Protein AF-0000000072265992 (afdb_homodimer)

Foldseek 3Di:
DPPLPQFPDDDLPFFDQVCVVVGCLVVVQQEAEQDDLQVCLVPFDPPFAEEEDFAAQVQQADPVSHGHLVSLVVRLVVSVVRCVRNVVSVHHYDYLSVVVNVQQVVQPPPHGPDDPNPPVVSLVVCVVVLVRGQEYEYEPDPCSRRGSSNSVSSVVCVSVSRHYYYNHNGRDD/DPPLPQFDDPDLPFFDQVCVVVGCLVVVQQEAEQDDLQVCLVPFDPPFAEEEDFAAQVQQADPVSHGHLVSLVVRLVVSVVRCVRNVVSVHHYDYLSVVVNVQQVVQPPPHGPDDPNPPVVSLVVCVVVLVRGQEYEYEPDPCSRGGSSNSVSSVVCVSVSRHYYYNHNGRDD

Nearest PDB structures (foldseek):
  3s5u-assembly1_A  TM=3.189E-01  e=4.993E-01  Enterococcus faecalis ATCC 4200
  3s5u-assembly1_H  TM=2.838E-01  e=4.111E-01  Enterococcus faecalis ATCC 4200
  3s5u-assembly2_E  TM=3.594E-01  e=3.060E+00  Enterococcus faecalis ATCC 4200
  3s5u-assembly1_F  TM=3.035E-01  e=4.512E+00  Enterococcus faecalis ATCC 4200
  3s5u-assembly2_D  TM=3.070E-01  e=5.846E+00  Enterococcus faecalis ATCC 4200

Organism: Cereibacter sphaeroides (strain ATCC 17023 / DSM 158 / JCM 6121 / CCUG 31486 / LMG 2827 / NBRC 12203 / NCIMB 8253 / ATH 2.4.1.) (NCBI:txid272943)

InterPro domains:
  IPR015235 Domain of unknown function DUF1937 [PF09152] (48-169)

Structure (mmCIF, N/CA/C/O backbone):
data_AF-0000000072265992-model_v1
#
loop_
_entity.id
_entity.type
_entity.pdbx_description
1 polymer 'DUF1937 domain-containing protein'
#
loop_
_atom_site.group_PDB
_atom_site.id
_atom_site.type_symbol
_atom_site.label_atom_id
_atom_site.label_alt_id
_atom_site.label_comp_id
_atom_site.label_asym_id
_atom_site.label_entity_id
_atom_site.label_seq_id
_atom_site.pdbx_PDB_ins_code
_atom_site.Cartn_x
_atom_site.Cartn_y
_atom_site.Cartn_z
_atom_site.occupancy
_atom_site.B_iso_or_equiv
_atom_site.auth_seq_id
_atom_site.auth_comp_id
_atom_site.auth_asym_id
_atom_site.auth_atom_id
_atom_site.pdbx_PDB_model_num
ATOM 1 N N . MET A 1 1 ? 32.781 -8.672 -3.916 1 27.72 1 MET A N 1
ATOM 2 C CA . MET A 1 1 ? 32.312 -8.812 -5.285 1 27.72 1 MET A CA 1
ATOM 3 C C . MET A 1 1 ? 31.078 -9.727 -5.34 1 27.72 1 MET A C 1
ATOM 5 O O . MET A 1 1 ? 31.219 -10.953 -5.234 1 27.72 1 MET A O 1
ATOM 9 N N . THR A 1 2 ? 29.969 -9.5 -4.699 1 38.75 2 THR A N 1
ATOM 10 C CA . THR A 1 2 ? 28.859 -10.438 -4.668 1 38.75 2 THR A CA 1
ATOM 11 C C . THR A 1 2 ? 28.406 -10.797 -6.082 1 38.75 2 THR A C 1
ATOM 13 O O . THR A 1 2 ? 28.188 -9.906 -6.91 1 38.75 2 THR A O 1
ATOM 16 N N . ALA A 1 3 ? 28.875 -11.797 -6.625 1 39.78 3 ALA A N 1
ATOM 17 C CA . ALA A 1 3 ? 28.641 -12.266 -7.984 1 39.78 3 ALA A CA 1
ATOM 18 C C . ALA A 1 3 ? 27.172 -12.102 -8.375 1 39.78 3 ALA A C 1
ATOM 20 O O . ALA A 1 3 ? 26.281 -12.523 -7.633 1 39.78 3 ALA A O 1
ATOM 21 N N . SER A 1 4 ? 26.844 -10.992 -9.016 1 48.09 4 SER A N 1
ATOM 22 C CA . SER A 1 4 ? 25.516 -10.914 -9.633 1 48.09 4 SER A CA 1
ATOM 23 C C . SER A 1 4 ? 25.156 -12.227 -10.328 1 48.09 4 SER A C 1
ATOM 25 O O . SER A 1 4 ? 25.828 -12.641 -11.273 1 48.09 4 SER A O 1
ATOM 27 N N . LEU A 1 5 ? 24.766 -13.289 -9.617 1 53.28 5 LEU A N 1
ATOM 28 C CA . LEU A 1 5 ? 24.328 -14.539 -10.234 1 53.28 5 LEU A CA 1
ATOM 29 C C . LEU A 1 5 ? 23.391 -14.266 -11.406 1 53.28 5 LEU A C 1
ATOM 31 O O . LEU A 1 5 ? 22.344 -13.648 -11.227 1 53.28 5 LEU A O 1
ATOM 35 N N . HIS A 1 6 ? 24 -13.961 -12.57 1 65.5 6 HIS A N 1
ATOM 36 C CA . HIS A 1 6 ? 23.156 -13.828 -13.758 1 65.5 6 HIS A CA 1
ATOM 37 C C . HIS A 1 6 ? 22.219 -15.016 -13.891 1 65.5 6 HIS A C 1
ATOM 39 O O . HIS A 1 6 ? 22.641 -16.141 -14.148 1 65.5 6 HIS A O 1
ATOM 45 N N . LEU A 1 7 ? 21.047 -14.969 -13.18 1 72.88 7 LEU A N 1
ATOM 46 C CA . LEU A 1 7 ? 20.031 -16.016 -13.234 1 72.88 7 LEU A CA 1
ATOM 47 C C . LEU A 1 7 ? 19.25 -15.945 -14.539 1 72.88 7 LEU A C 1
ATOM 49 O O . LEU A 1 7 ? 18.719 -14.891 -14.891 1 72.88 7 LEU A O 1
ATOM 53 N N . SER A 1 8 ? 19.516 -16.859 -15.453 1 86 8 SER A N 1
ATOM 54 C CA . SER A 1 8 ? 18.672 -16.984 -16.641 1 86 8 SER A CA 1
ATOM 55 C C . SER A 1 8 ? 17.25 -17.422 -16.25 1 86 8 SER A C 1
ATOM 57 O O . SER A 1 8 ? 17.031 -18.562 -15.875 1 86 8 SER A O 1
ATOM 59 N N . LEU A 1 9 ? 16.375 -16.484 -16.328 1 90.88 9 LEU A N 1
ATOM 60 C CA . LEU A 1 9 ? 15 -16.781 -15.914 1 90.88 9 LEU A CA 1
ATOM 61 C C . LEU A 1 9 ? 14.172 -17.281 -17.094 1 90.88 9 LEU A C 1
ATOM 63 O O . LEU A 1 9 ? 14.461 -16.953 -18.25 1 90.88 9 LEU A O 1
ATOM 67 N N . PRO A 1 10 ? 13.141 -18.109 -16.781 1 89.5 10 PRO A N 1
ATOM 68 C CA . PRO A 1 10 ? 12.211 -18.484 -17.844 1 89.5 10 PRO A CA 1
ATOM 69 C C . PRO A 1 10 ? 11.602 -17.266 -18.547 1 89.5 10 PRO A C 1
ATOM 71 O O . PRO A 1 10 ? 11.555 -16.172 -17.969 1 89.5 10 PRO A O 1
ATOM 74 N N . PRO A 1 11 ? 11.156 -17.438 -19.766 1 87.38 11 PRO A N 1
ATOM 75 C CA . PRO A 1 11 ? 10.633 -16.312 -20.531 1 87.38 11 PRO A CA 1
ATOM 76 C C . PRO A 1 11 ? 9.383 -15.695 -19.891 1 87.38 11 PRO A C 1
ATOM 78 O O . PRO A 1 11 ? 8.695 -16.359 -19.109 1 87.38 11 PRO A O 1
ATOM 81 N N . PRO A 1 12 ? 9.094 -14.406 -20.219 1 86.38 12 PRO A N 1
ATOM 82 C CA . PRO A 1 12 ? 8 -13.664 -19.578 1 86.38 12 PRO A CA 1
ATOM 83 C C . PRO A 1 12 ? 6.629 -14.07 -20.109 1 86.38 12 PRO A C 1
ATOM 85 O O . PRO A 1 12 ? 5.605 -13.688 -19.531 1 86.38 12 PRO A O 1
ATOM 88 N N . GLY A 1 13 ? 6.594 -14.812 -21.094 1 86.88 13 GLY A N 1
ATOM 89 C CA . GLY A 1 13 ? 5.32 -15.219 -21.672 1 86.88 13 GLY A CA 1
ATOM 90 C C . GLY A 1 13 ? 4.449 -15.992 -20.688 1 86.88 13 GLY A C 1
ATOM 91 O O . GLY A 1 13 ? 4.176 -15.516 -19.594 1 86.88 13 GLY A O 1
ATOM 92 N N . ASN A 1 14 ? 4.102 -17.188 -20.844 1 90.38 14 ASN A N 1
ATOM 93 C CA . ASN A 1 14 ? 3.279 -18.016 -19.969 1 90.38 14 ASN A CA 1
ATOM 94 C C . ASN A 1 14 ? 4.062 -18.469 -18.734 1 90.38 14 ASN A C 1
ATOM 96 O O . ASN A 1 14 ? 5.242 -18.797 -18.828 1 90.38 14 ASN A O 1
ATOM 100 N N . PRO A 1 15 ? 3.365 -18.422 -17.625 1 95.31 15 PRO A N 1
ATOM 101 C CA . PRO A 1 15 ? 4.043 -18.859 -16.391 1 95.31 15 PRO A CA 1
ATOM 102 C C . PRO A 1 15 ? 4.594 -20.281 -16.484 1 95.31 15 PRO A C 1
ATOM 104 O O . PRO A 1 15 ? 3.883 -21.188 -16.922 1 95.31 15 PRO A O 1
ATOM 107 N N . ASP A 1 16 ? 5.844 -20.422 -16.203 1 95.12 16 ASP A N 1
ATOM 108 C CA . ASP A 1 16 ? 6.508 -21.719 -16.141 1 95.12 16 ASP A CA 1
ATOM 109 C C . ASP A 1 16 ? 7.062 -21.969 -14.742 1 95.12 16 ASP A C 1
ATOM 111 O O . ASP A 1 16 ? 8.281 -21.938 -14.531 1 95.12 16 ASP A O 1
ATOM 115 N N . TRP A 1 17 ? 6.203 -22.344 -13.844 1 95.75 17 TRP A N 1
ATOM 116 C CA . TRP A 1 17 ? 6.559 -22.531 -12.438 1 95.75 17 TRP A CA 1
ATOM 117 C C . TRP A 1 17 ? 7.398 -23.797 -12.258 1 95.75 17 TRP A C 1
ATOM 119 O O . TRP A 1 17 ? 8.156 -23.906 -11.289 1 95.75 17 TRP A O 1
ATOM 129 N N . THR A 1 18 ? 7.211 -24.734 -13.125 1 94.38 18 THR A N 1
ATOM 130 C CA . THR A 1 18 ? 8.047 -25.938 -13.078 1 94.38 18 THR A CA 1
ATOM 131 C C . THR A 1 18 ? 9.508 -25.578 -13.305 1 94.38 18 THR A C 1
ATOM 133 O O . THR A 1 18 ? 10.383 -26.031 -12.555 1 94.38 18 THR A O 1
ATOM 136 N N . ALA A 1 19 ? 9.75 -24.75 -14.289 1 93.56 19 ALA A N 1
ATOM 137 C CA . ALA A 1 19 ? 11.109 -24.312 -14.562 1 93.56 19 ALA A CA 1
ATOM 138 C C . ALA A 1 19 ? 11.664 -23.484 -13.398 1 93.56 19 ALA A C 1
ATOM 140 O O . ALA A 1 19 ? 12.836 -23.625 -13.039 1 93.56 19 ALA A O 1
ATOM 141 N N . LEU A 1 20 ? 10.852 -22.672 -12.758 1 93.56 20 LEU A N 1
ATOM 142 C CA . LEU A 1 20 ? 11.305 -21.859 -11.641 1 93.56 20 LEU A CA 1
ATOM 143 C C . LEU A 1 20 ? 11.602 -22.719 -10.422 1 93.56 20 LEU A C 1
ATOM 145 O O . LEU A 1 20 ? 12.539 -22.438 -9.672 1 93.56 20 LEU A O 1
ATOM 149 N N . TYR A 1 21 ? 10.781 -23.703 -10.281 1 93.31 21 TYR A N 1
ATOM 150 C CA . TYR A 1 21 ? 10.984 -24.609 -9.164 1 93.31 21 TYR A CA 1
ATOM 151 C C . TYR A 1 21 ? 12.344 -25.297 -9.266 1 93.31 21 TYR A C 1
ATOM 153 O O . TYR A 1 21 ? 12.984 -25.578 -8.25 1 93.31 21 TYR A O 1
ATOM 161 N N . ALA A 1 22 ? 12.773 -25.562 -10.383 1 91.44 22 ALA A N 1
ATOM 162 C CA . ALA A 1 22 ? 14.047 -26.25 -10.609 1 91.44 22 ALA A CA 1
ATOM 163 C C . ALA A 1 22 ? 15.188 -25.234 -10.734 1 91.44 22 ALA A C 1
ATOM 165 O O . ALA A 1 22 ? 16.344 -25.625 -10.898 1 91.44 22 ALA A O 1
ATOM 166 N N . HIS A 1 23 ? 14.844 -24 -10.656 1 91.19 23 HIS A N 1
ATOM 167 C CA . HIS A 1 23 ? 15.781 -22.922 -10.945 1 91.19 23 HIS A CA 1
ATOM 168 C C . HIS A 1 23 ? 16.812 -22.766 -9.828 1 91.19 23 HIS A C 1
ATOM 170 O O . HIS A 1 23 ? 16.469 -22.906 -8.648 1 91.19 23 HIS A O 1
ATOM 176 N N . PRO A 1 24 ? 18.047 -22.391 -10.094 1 90.62 24 PRO A N 1
ATOM 177 C CA . PRO A 1 24 ? 19.125 -22.25 -9.102 1 90.62 24 PRO A CA 1
ATOM 178 C C . PRO A 1 24 ? 18.812 -21.172 -8.055 1 90.62 24 PRO A C 1
ATOM 180 O O . PRO A 1 24 ? 19.469 -21.109 -7.02 1 90.62 24 PRO A O 1
ATOM 183 N N . ALA A 1 25 ? 17.891 -20.312 -8.32 1 89.69 25 ALA A N 1
ATOM 184 C CA . ALA A 1 25 ? 17.484 -19.297 -7.352 1 89.69 25 ALA A CA 1
ATOM 185 C C . ALA A 1 25 ? 17.031 -19.953 -6.043 1 89.69 25 ALA A C 1
ATOM 187 O O . ALA A 1 25 ? 17.156 -19.344 -4.973 1 89.69 25 ALA A O 1
ATOM 188 N N . ARG A 1 26 ? 16.531 -21.078 -6.102 1 91.31 26 ARG A N 1
ATOM 189 C CA . ARG A 1 26 ? 16.109 -21.797 -4.902 1 91.31 26 ARG A CA 1
ATOM 190 C C . ARG A 1 26 ? 17.312 -22.188 -4.051 1 91.31 26 ARG A C 1
ATOM 192 O O . ARG A 1 26 ? 17.297 -22 -2.832 1 91.31 26 ARG A O 1
ATOM 199 N N . ASP A 1 27 ? 18.281 -22.609 -4.699 1 89.5 27 ASP A N 1
ATOM 200 C CA . ASP A 1 27 ? 19.5 -23.016 -4 1 89.5 27 ASP A CA 1
ATOM 201 C C . ASP A 1 27 ? 20.234 -21.797 -3.426 1 89.5 27 ASP A C 1
ATOM 203 O O . ASP A 1 27 ? 20.891 -21.891 -2.389 1 89.5 27 ASP A O 1
ATOM 207 N N . ALA A 1 28 ? 20.078 -20.656 -4.113 1 91.81 28 ALA A N 1
ATOM 208 C CA . ALA A 1 28 ? 20.75 -19.422 -3.705 1 91.81 28 ALA A CA 1
ATOM 209 C C . ALA A 1 28 ? 20 -18.766 -2.551 1 91.81 28 ALA A C 1
ATOM 211 O O . ALA A 1 28 ? 20.438 -17.734 -2.025 1 91.81 28 ALA A O 1
ATOM 212 N N . GLY A 1 29 ? 18.812 -19.281 -2.197 1 93.12 29 GLY A N 1
ATOM 213 C CA . GLY A 1 29 ? 18.062 -18.719 -1.089 1 93.12 29 GLY A CA 1
ATOM 214 C C . GLY A 1 29 ? 17.188 -17.547 -1.491 1 93.12 29 GLY A C 1
ATOM 215 O O . GLY A 1 29 ? 16.734 -16.781 -0.636 1 93.12 29 GLY A O 1
ATOM 216 N N . LEU A 1 30 ? 16.984 -17.359 -2.789 1 96.38 30 LEU A N 1
ATOM 217 C CA . LEU A 1 30 ? 16.188 -16.234 -3.287 1 96.38 30 LEU A CA 1
ATOM 218 C C . LEU A 1 30 ? 14.742 -16.656 -3.523 1 96.38 30 LEU A C 1
ATOM 220 O O . LEU A 1 30 ? 13.852 -15.812 -3.586 1 96.38 30 LEU A O 1
ATOM 224 N N . LEU A 1 31 ? 14.547 -17.938 -3.752 1 97.12 31 LEU A N 1
ATOM 225 C CA . LEU A 1 31 ? 13.219 -18.453 -4.059 1 97.12 31 LEU A CA 1
ATOM 226 C C . LEU A 1 31 ? 12.828 -19.562 -3.092 1 97.12 31 LEU A C 1
ATOM 228 O O . LEU A 1 31 ? 13.508 -20.594 -3.016 1 97.12 31 LEU A O 1
ATOM 232 N N . HIS A 1 32 ? 11.742 -19.359 -2.365 1 97.62 32 HIS A N 1
ATOM 233 C CA . HIS A 1 32 ? 11.289 -20.297 -1.342 1 97.62 32 HIS A CA 1
ATOM 234 C C . HIS A 1 32 ? 9.883 -20.812 -1.643 1 97.62 32 HIS A C 1
ATOM 236 O O . HIS A 1 32 ? 8.914 -20.047 -1.569 1 97.62 32 HIS A O 1
ATOM 242 N N . PHE A 1 33 ? 9.773 -22.062 -2.014 1 97.06 33 PHE A N 1
ATOM 243 C CA . PHE A 1 33 ? 8.469 -22.719 -2.094 1 97.06 33 PHE A CA 1
ATOM 244 C C . PHE A 1 33 ? 8.102 -23.344 -0.754 1 97.06 33 PHE A C 1
ATOM 246 O O . PHE A 1 33 ? 8.969 -23.656 0.057 1 97.06 33 PHE A O 1
ATOM 253 N N . GLY A 1 34 ? 6.809 -23.453 -0.518 1 96.69 34 GLY A N 1
ATOM 254 C CA . GLY A 1 34 ? 6.363 -24 0.754 1 96.69 34 GLY A CA 1
ATOM 255 C C . GLY A 1 34 ? 6.543 -23.047 1.912 1 96.69 34 GLY A C 1
ATOM 256 O O . GLY A 1 34 ? 6.566 -23.453 3.072 1 96.69 34 GLY A O 1
ATOM 257 N N . ALA A 1 35 ? 6.691 -21.844 1.581 1 96.94 35 ALA A N 1
ATOM 258 C CA . ALA A 1 35 ? 6.887 -20.812 2.598 1 96.94 35 ALA A CA 1
ATOM 259 C C . ALA A 1 35 ? 5.57 -20.469 3.289 1 96.94 35 ALA A C 1
ATOM 261 O O . ALA A 1 35 ? 4.5 -20.891 2.852 1 96.94 35 ALA A O 1
ATOM 262 N N . GLY A 1 36 ? 5.656 -19.781 4.332 1 97.69 36 GLY A N 1
ATOM 263 C CA . GLY A 1 36 ? 4.551 -19.172 5.043 1 97.69 36 GLY A CA 1
ATOM 264 C C . GLY A 1 36 ? 4.938 -17.875 5.746 1 97.69 36 GLY A C 1
ATOM 265 O O . GLY A 1 36 ? 6.082 -17.438 5.645 1 97.69 36 GLY A O 1
ATOM 266 N N . PRO A 1 37 ? 3.988 -17.359 6.383 1 98.38 37 PRO A N 1
ATOM 267 C CA . PRO A 1 37 ? 4.27 -16.078 7.039 1 98.38 37 PRO A CA 1
ATOM 268 C C . PRO A 1 37 ? 5.449 -16.156 8.008 1 98.38 37 PRO A C 1
ATOM 270 O O . PRO A 1 37 ? 6.242 -15.219 8.094 1 98.38 37 PRO A O 1
ATOM 273 N N . ALA A 1 38 ? 5.559 -17.234 8.672 1 98.12 38 ALA A N 1
ATOM 274 C CA . ALA A 1 38 ? 6.641 -17.375 9.648 1 98.12 38 ALA A CA 1
ATOM 275 C C . ALA A 1 38 ? 8.008 -17.344 8.961 1 98.12 38 ALA A C 1
ATOM 277 O O . ALA A 1 38 ? 8.945 -16.719 9.453 1 98.12 38 ALA A O 1
ATOM 278 N N . LEU A 1 39 ? 8.109 -18.078 7.871 1 98.31 39 LEU A N 1
ATOM 279 C CA . LEU A 1 39 ? 9.367 -18.047 7.137 1 98.31 39 LEU A CA 1
ATOM 280 C C . LEU A 1 39 ? 9.648 -16.672 6.57 1 98.31 39 LEU A C 1
ATOM 282 O O . LEU A 1 39 ? 10.789 -16.203 6.574 1 98.31 39 LEU A O 1
ATOM 286 N N . VAL A 1 40 ? 8.633 -15.977 6.023 1 98.62 40 VAL A N 1
ATOM 287 C CA . VAL A 1 40 ? 8.789 -14.617 5.523 1 98.62 40 VAL A CA 1
ATOM 288 C C . VAL A 1 40 ? 9.352 -13.727 6.629 1 98.62 40 VAL A C 1
ATOM 290 O O . VAL A 1 40 ? 10.328 -13 6.41 1 98.62 40 VAL A O 1
ATOM 293 N N . ALA A 1 41 ? 8.797 -13.844 7.836 1 98.44 41 ALA A N 1
ATOM 294 C CA . ALA A 1 41 ? 9.227 -13.023 8.969 1 98.44 41 ALA A CA 1
ATOM 295 C C . ALA A 1 41 ? 10.695 -13.273 9.305 1 98.44 41 ALA A C 1
ATOM 297 O O . ALA A 1 41 ? 11.422 -12.352 9.664 1 98.44 41 ALA A O 1
ATOM 298 N N . ARG A 1 42 ? 11.086 -14.477 9.133 1 97.44 42 ARG A N 1
ATOM 299 C CA . ARG A 1 42 ? 12.438 -14.875 9.508 1 97.44 42 ARG A CA 1
ATOM 300 C C . ARG A 1 42 ? 13.453 -14.438 8.453 1 97.44 42 ARG A C 1
ATOM 302 O O . ARG A 1 42 ? 14.602 -14.125 8.781 1 97.44 42 ARG A O 1
ATOM 309 N N . ARG A 1 43 ? 13.008 -14.352 7.184 1 97.19 43 ARG A N 1
ATOM 310 C CA . ARG A 1 43 ? 14 -14.25 6.117 1 97.19 43 ARG A CA 1
ATOM 311 C C . ARG A 1 43 ? 13.93 -12.891 5.434 1 97.19 43 ARG A C 1
ATOM 313 O O . ARG A 1 43 ? 14.914 -12.438 4.84 1 97.19 43 ARG A O 1
ATOM 320 N N . ALA A 1 44 ? 12.711 -12.289 5.406 1 96.38 44 ALA A N 1
ATOM 321 C CA . ALA A 1 44 ? 12.617 -10.969 4.785 1 96.38 44 ALA A CA 1
ATOM 322 C C . ALA A 1 44 ? 13.383 -9.93 5.598 1 96.38 44 ALA A C 1
ATOM 324 O O . ALA A 1 44 ? 13.602 -10.102 6.797 1 96.38 44 ALA A O 1
ATOM 325 N N . LYS A 1 45 ? 13.82 -8.867 4.926 1 95.12 45 LYS A N 1
ATOM 326 C CA . LYS A 1 45 ? 14.594 -7.824 5.59 1 95.12 45 LYS A CA 1
ATOM 327 C C . LYS A 1 45 ? 13.75 -7.105 6.645 1 95.12 45 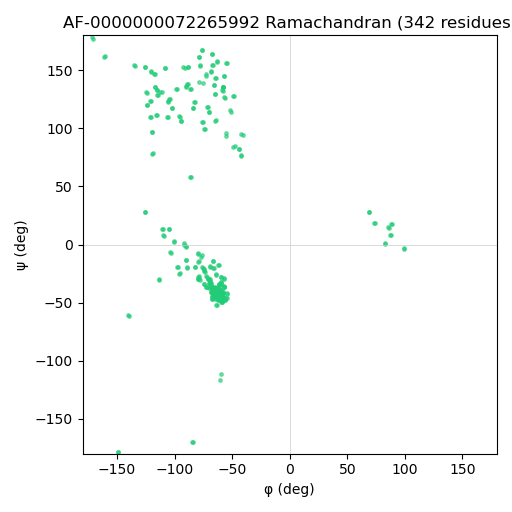LYS A C 1
ATOM 329 O O . LYS A 1 45 ? 12.664 -6.609 6.344 1 95.12 45 LYS A O 1
ATOM 334 N N . LEU A 1 46 ? 14.297 -6.996 7.82 1 92 46 LEU A N 1
ATOM 335 C CA . LEU A 1 46 ? 13.625 -6.328 8.93 1 92 46 LEU A CA 1
ATOM 336 C C . LEU A 1 46 ? 13.445 -4.844 8.641 1 92 46 LEU A C 1
ATOM 338 O O . LEU A 1 46 ? 14.352 -4.191 8.117 1 92 46 LEU A O 1
ATOM 342 N N . GLY A 1 47 ? 12.281 -4.363 8.969 1 94.88 47 GLY A N 1
ATOM 343 C CA . GLY A 1 47 ? 12.039 -2.936 8.852 1 94.88 47 GLY A CA 1
ATOM 344 C C . GLY A 1 47 ? 11.672 -2.51 7.438 1 94.88 47 GLY A C 1
ATOM 345 O O . GLY A 1 47 ? 11.531 -1.316 7.16 1 94.88 47 GLY A O 1
ATOM 346 N N . ARG A 1 48 ? 11.594 -3.453 6.555 1 98 48 ARG A N 1
ATOM 347 C CA . ARG A 1 48 ? 11.18 -3.18 5.184 1 98 48 ARG A CA 1
ATOM 348 C C . ARG A 1 48 ? 9.891 -3.93 4.84 1 98 48 ARG A C 1
ATOM 350 O O . ARG A 1 48 ? 9.672 -5.043 5.32 1 98 48 ARG A O 1
ATOM 357 N N . PRO A 1 49 ? 9.102 -3.348 4.035 1 98.88 49 PRO A N 1
ATOM 358 C CA . PRO A 1 49 ? 7.879 -4.059 3.662 1 98.88 49 PRO A CA 1
ATOM 359 C C . PRO A 1 49 ? 8.117 -5.129 2.6 1 98.88 49 PRO A C 1
ATOM 361 O O . PRO A 1 49 ? 9.164 -5.133 1.946 1 98.88 49 PRO A O 1
ATOM 364 N N . VAL A 1 50 ? 7.176 -6.023 2.508 1 98.94 50 VAL A N 1
ATOM 365 C CA . VAL A 1 50 ? 7.18 -7.008 1.434 1 98.94 50 VAL A CA 1
ATOM 366 C C . VAL A 1 50 ? 6.066 -6.691 0.437 1 98.94 50 VAL A C 1
ATOM 368 O O . VAL A 1 50 ? 5.078 -6.047 0.787 1 98.94 50 VAL A O 1
ATOM 371 N N . TYR A 1 51 ? 6.258 -7.066 -0.812 1 98.94 51 TYR A N 1
ATOM 372 C CA . TYR A 1 51 ? 5.273 -6.977 -1.883 1 98.94 51 TYR A CA 1
ATOM 373 C C . TYR A 1 51 ? 4.348 -8.188 -1.88 1 98.94 51 TYR A C 1
ATOM 375 O O . TYR A 1 51 ? 4.797 -9.32 -2.072 1 98.94 51 TYR A O 1
ATOM 383 N N . LEU A 1 52 ? 3.102 -7.973 -1.666 1 99 52 LEU A N 1
ATOM 384 C CA . LEU A 1 52 ? 2.133 -9.062 -1.638 1 99 52 LEU A CA 1
ATOM 385 C C . LEU A 1 52 ? 1.481 -9.25 -3.004 1 99 52 LEU A C 1
ATOM 387 O O . LEU A 1 52 ? 0.655 -8.43 -3.418 1 99 52 LEU A O 1
ATOM 391 N N . ALA A 1 53 ? 1.858 -10.297 -3.682 1 98.94 53 ALA A N 1
ATOM 392 C CA . ALA A 1 53 ? 1.347 -10.609 -5.016 1 98.94 53 ALA A CA 1
ATOM 393 C C . ALA A 1 53 ? 0.192 -11.602 -4.941 1 98.94 53 ALA A C 1
ATOM 395 O O . ALA A 1 53 ? 0.395 -12.773 -4.617 1 98.94 53 ALA A O 1
ATOM 396 N N . THR A 1 54 ? -0.984 -11.172 -5.234 1 98.81 54 THR A N 1
ATOM 397 C CA . THR A 1 54 ? -2.168 -12.023 -5.242 1 98.81 54 THR A CA 1
ATOM 398 C C . THR A 1 54 ? -2.895 -11.93 -6.578 1 98.81 54 THR A C 1
ATOM 400 O O . THR A 1 54 ? -2.781 -10.922 -7.285 1 98.81 54 THR A O 1
ATOM 403 N N . PRO A 1 55 ? -3.594 -12.977 -6.918 1 98.06 55 PRO A N 1
ATOM 404 C CA . PRO A 1 55 ? -4.281 -12.922 -8.211 1 98.06 55 PRO A CA 1
ATOM 405 C C . PRO A 1 55 ? -5.426 -11.914 -8.227 1 98.06 55 PRO A C 1
ATOM 407 O O . PRO A 1 55 ? -6.094 -11.711 -7.211 1 98.06 55 PRO A O 1
ATOM 410 N N . TYR A 1 56 ? -5.684 -11.312 -9.422 1 98.12 56 TYR A N 1
ATOM 411 C CA . TYR A 1 56 ? -6.746 -10.312 -9.484 1 98.12 56 TYR A CA 1
ATOM 412 C C . TYR A 1 56 ? -7.551 -10.453 -10.766 1 98.12 56 TYR A C 1
ATOM 414 O O . TYR A 1 56 ? -8.742 -10.773 -10.734 1 98.12 56 TYR A O 1
ATOM 422 N N . SER A 1 57 ? -6.957 -10.297 -12.008 1 96 57 SER A N 1
ATOM 423 C CA . SER A 1 57 ? -7.684 -10.148 -13.258 1 96 57 SER A CA 1
ATOM 424 C C . SER A 1 57 ? -8.625 -11.328 -13.5 1 96 57 SER A C 1
ATOM 426 O O . SER A 1 57 ? -9.805 -11.133 -13.789 1 96 57 SER A O 1
ATOM 428 N N . LEU A 1 58 ? -8.125 -12.547 -13.297 1 92.88 58 LEU A N 1
ATOM 429 C CA . LEU A 1 58 ? -8.953 -13.719 -13.547 1 92.88 58 LEU A CA 1
ATOM 430 C C . LEU A 1 58 ? -9.969 -13.914 -12.43 1 92.88 58 LEU A C 1
ATOM 432 O O . LEU A 1 58 ? -10.984 -14.586 -12.625 1 92.88 58 LEU A O 1
ATOM 436 N N . ARG A 1 59 ? -9.68 -13.289 -11.297 1 95.94 59 ARG A N 1
ATOM 437 C CA . ARG A 1 59 ? -10.547 -13.422 -10.125 1 95.94 59 ARG A CA 1
ATOM 438 C C . ARG A 1 59 ? -11.625 -12.352 -10.125 1 95.94 59 ARG A C 1
ATOM 440 O O . ARG A 1 59 ? -12.633 -12.484 -9.43 1 95.94 59 ARG A O 1
ATOM 447 N N . ALA A 1 60 ? -11.398 -11.289 -10.875 1 97.31 60 ALA A N 1
ATOM 448 C CA . ALA A 1 60 ? -12.273 -10.125 -10.781 1 97.31 60 ALA A CA 1
ATOM 449 C C . ALA A 1 60 ? -13.203 -10.039 -11.992 1 97.31 60 ALA A C 1
ATOM 451 O O . ALA A 1 60 ? -13.82 -9 -12.227 1 97.31 60 ALA A O 1
ATOM 452 N N . VAL A 1 61 ? -13.305 -11.133 -12.82 1 96.69 61 VAL A N 1
ATOM 453 C CA . VAL A 1 61 ? -14.164 -11.109 -14 1 96.69 61 VAL A CA 1
ATOM 454 C C . VAL A 1 61 ? -15.211 -12.219 -13.898 1 96.69 61 VAL A C 1
ATOM 456 O O . VAL A 1 61 ? -14.969 -13.258 -13.273 1 96.69 61 VAL A O 1
ATOM 459 N N . ASP A 1 62 ? -16.297 -11.961 -14.453 1 96.25 62 ASP A N 1
ATOM 460 C CA . ASP A 1 62 ? -17.344 -12.977 -14.461 1 96.25 62 ASP A CA 1
ATOM 461 C C . ASP A 1 62 ? -17.156 -13.953 -15.617 1 96.25 62 ASP A C 1
ATOM 463 O O . ASP A 1 62 ? -16.094 -13.961 -16.266 1 96.25 62 ASP A O 1
ATOM 467 N N . ARG A 1 63 ? -18.203 -14.789 -15.828 1 95 63 ARG A N 1
ATOM 468 C CA . ARG A 1 63 ? -18.109 -15.867 -16.797 1 95 63 ARG A CA 1
ATOM 469 C C . ARG A 1 63 ? -17.938 -15.312 -18.219 1 95 63 ARG A C 1
ATOM 471 O O . ARG A 1 63 ? -17.344 -15.969 -19.078 1 95 63 ARG A O 1
ATOM 478 N N . GLU A 1 64 ? -18.391 -14.188 -18.422 1 95.81 64 GLU A N 1
ATOM 479 C CA . GLU A 1 64 ? -18.312 -13.555 -19.75 1 95.81 64 GLU A CA 1
ATOM 480 C C . GLU A 1 64 ? -17.062 -12.711 -19.891 1 95.81 64 GLU A C 1
ATOM 482 O O . GLU A 1 64 ? -16.875 -12.039 -20.906 1 95.81 64 GLU A O 1
ATOM 487 N N . GLY A 1 65 ? -16.234 -12.664 -18.875 1 93.88 65 GLY A N 1
ATOM 488 C CA . GLY A 1 65 ? -14.984 -11.922 -18.938 1 93.88 65 GLY A CA 1
ATOM 489 C C . GLY A 1 65 ? -15.141 -10.461 -18.547 1 93.88 65 GLY A C 1
ATOM 490 O O . GLY A 1 65 ? -14.219 -9.664 -18.734 1 93.88 65 GLY A O 1
ATOM 491 N N . ARG A 1 66 ? -16.344 -10.141 -18.047 1 95.06 66 ARG A N 1
ATOM 492 C CA . ARG A 1 66 ? -16.594 -8.758 -17.641 1 95.06 66 ARG A CA 1
ATOM 493 C C . ARG A 1 66 ? -16.188 -8.523 -16.188 1 95.06 66 ARG A C 1
ATOM 495 O O . ARG A 1 66 ? -16.438 -9.367 -15.336 1 95.06 66 ARG A O 1
ATOM 502 N N . TRP A 1 67 ? -15.578 -7.402 -15.969 1 96.12 67 TRP A N 1
ATOM 503 C CA . TRP A 1 67 ? -15.195 -7.039 -14.609 1 96.12 67 TRP A CA 1
ATOM 504 C C . TRP A 1 67 ? -16.406 -6.992 -13.695 1 96.12 67 TRP A C 1
ATOM 506 O O . TRP A 1 67 ? -17.469 -6.477 -14.078 1 96.12 67 TRP A O 1
ATOM 516 N N . SER A 1 68 ? -16.281 -7.539 -12.547 1 96.5 68 SER A N 1
ATOM 517 C CA . SER A 1 68 ? -17.312 -7.57 -11.516 1 96.5 68 SER A CA 1
ATOM 518 C C . SER A 1 68 ? -16.828 -6.91 -10.227 1 96.5 68 SER A C 1
ATOM 520 O O . SER A 1 68 ? -15.828 -7.328 -9.648 1 96.5 68 SER A O 1
ATOM 522 N N . ALA A 1 69 ? -17.562 -5.898 -9.766 1 95.88 69 ALA A N 1
ATOM 523 C CA . ALA A 1 69 ? -17.203 -5.211 -8.531 1 95.88 69 ALA A CA 1
ATOM 524 C C . ALA A 1 69 ? -17.203 -6.172 -7.344 1 95.88 69 ALA A C 1
ATOM 526 O O . ALA A 1 69 ? -16.344 -6.082 -6.465 1 95.88 69 ALA A O 1
ATOM 527 N N . ASP A 1 70 ? -18.156 -7.062 -7.34 1 96.69 70 ASP A N 1
ATOM 528 C CA . ASP A 1 70 ? -18.25 -8.023 -6.25 1 96.69 70 ASP A CA 1
ATOM 529 C C . ASP A 1 70 ? -17.062 -8.977 -6.254 1 96.69 70 ASP A C 1
ATOM 531 O O . ASP A 1 70 ? -16.484 -9.273 -5.203 1 96.69 70 ASP A O 1
ATOM 535 N N . MET A 1 71 ? -16.719 -9.469 -7.406 1 97.94 71 MET A N 1
ATOM 536 C CA . MET A 1 71 ? -15.586 -10.391 -7.52 1 97.94 71 MET A CA 1
ATOM 537 C C . MET A 1 71 ? -14.266 -9.664 -7.238 1 97.94 71 MET A C 1
ATOM 539 O O . MET A 1 71 ? -13.352 -10.242 -6.652 1 97.94 71 MET A O 1
ATOM 543 N N . SER A 1 72 ? -14.172 -8.422 -7.684 1 97.75 72 SER A N 1
ATOM 544 C CA . SER A 1 72 ? -13.039 -7.578 -7.328 1 97.75 72 SER A CA 1
ATOM 545 C C . SER A 1 72 ? -12.922 -7.422 -5.816 1 97.75 72 SER A C 1
ATOM 547 O O . SER A 1 72 ? -11.836 -7.578 -5.254 1 97.75 72 SER A O 1
ATOM 549 N N . ALA A 1 73 ? -14.016 -7.145 -5.172 1 97.75 73 ALA A N 1
ATOM 550 C CA . ALA A 1 73 ? -14.031 -7.004 -3.719 1 97.75 73 ALA A CA 1
ATOM 551 C C . ALA A 1 73 ? -13.578 -8.289 -3.037 1 97.75 73 ALA A C 1
ATOM 553 O O . ALA A 1 73 ? -12.859 -8.25 -2.035 1 97.75 73 ALA A O 1
ATOM 554 N N . ALA A 1 74 ? -14 -9.375 -3.592 1 98.19 74 ALA A N 1
ATOM 555 C CA . ALA A 1 74 ? -13.594 -10.664 -3.041 1 98.19 74 ALA A CA 1
ATOM 556 C C . ALA A 1 74 ? -12.086 -10.867 -3.18 1 98.19 74 ALA A C 1
ATOM 558 O O . ALA A 1 74 ? -11.43 -11.359 -2.256 1 98.19 74 ALA A O 1
ATOM 559 N N . ALA A 1 75 ? -11.547 -10.477 -4.309 1 98.62 75 ALA A N 1
ATOM 560 C CA . ALA A 1 75 ? -10.109 -10.57 -4.523 1 98.62 75 ALA A CA 1
ATOM 561 C C . ALA A 1 75 ? -9.352 -9.664 -3.549 1 98.62 75 ALA A C 1
ATOM 563 O O . ALA A 1 75 ? -8.328 -10.062 -2.994 1 98.62 75 ALA A O 1
ATOM 564 N N . MET A 1 76 ? -9.836 -8.5 -3.334 1 98.69 76 MET A N 1
ATOM 565 C CA . MET A 1 76 ? -9.258 -7.598 -2.338 1 98.69 76 MET A CA 1
ATOM 566 C C . MET A 1 76 ? -9.297 -8.227 -0.95 1 98.69 76 MET A C 1
ATOM 568 O O . MET A 1 76 ? -8.344 -8.094 -0.18 1 98.69 76 MET A O 1
ATOM 572 N N . GLY A 1 77 ? -10.414 -8.836 -0.675 1 98.25 77 GLY A N 1
ATOM 573 C CA . GLY A 1 77 ? -10.539 -9.516 0.605 1 98.25 77 GLY A CA 1
ATOM 574 C C . GLY A 1 77 ? -9.484 -10.586 0.821 1 98.25 77 GLY A C 1
ATOM 575 O O . GLY A 1 77 ? -8.945 -10.719 1.92 1 98.25 77 GLY A O 1
ATOM 576 N N . ASP A 1 78 ? -9.219 -11.352 -0.221 1 98.5 78 ASP A N 1
ATOM 577 C CA . ASP A 1 78 ? -8.172 -12.367 -0.139 1 98.5 78 ASP A CA 1
ATOM 578 C C . ASP A 1 78 ? -6.82 -11.734 0.194 1 98.5 78 ASP A C 1
ATOM 580 O O . ASP A 1 78 ? -6.086 -12.234 1.048 1 98.5 78 ASP A O 1
ATOM 584 N N . ALA A 1 79 ? -6.527 -10.656 -0.468 1 98.75 79 ALA A N 1
ATOM 585 C CA . ALA A 1 79 ? -5.293 -9.93 -0.178 1 98.75 79 ALA A CA 1
ATOM 586 C C . ALA A 1 79 ? -5.293 -9.398 1.255 1 98.75 79 ALA A C 1
ATOM 588 O O . ALA A 1 79 ? -4.285 -9.5 1.958 1 98.75 79 ALA A O 1
ATOM 589 N N . GLY A 1 80 ? -6.449 -8.891 1.665 1 98.69 80 GLY A N 1
ATOM 590 C CA . GLY A 1 80 ? -6.578 -8.367 3.016 1 98.69 80 GLY A CA 1
ATOM 591 C C . GLY A 1 80 ? -6.32 -9.414 4.086 1 98.69 80 GLY A C 1
ATOM 592 O O . GLY A 1 80 ? -5.652 -9.133 5.086 1 98.69 80 GLY A O 1
ATOM 593 N N . ARG A 1 81 ? -6.844 -10.586 3.887 1 98.5 81 ARG A N 1
ATOM 594 C CA . ARG A 1 81 ? -6.637 -11.664 4.844 1 98.5 81 ARG A CA 1
ATOM 595 C C . ARG A 1 81 ? -5.16 -12.016 4.961 1 98.5 81 ARG A C 1
ATOM 597 O O . ARG A 1 81 ? -4.668 -12.289 6.059 1 98.5 81 ARG A O 1
ATOM 604 N N . GLU A 1 82 ? -4.477 -11.953 3.859 1 98.75 82 GLU A N 1
ATOM 605 C CA . GLU A 1 82 ? -3.051 -12.258 3.912 1 98.75 82 GLU A CA 1
ATOM 606 C C . GLU A 1 82 ? -2.271 -11.133 4.586 1 98.75 82 GLU A C 1
ATOM 608 O O . GLU A 1 82 ? -1.288 -11.383 5.285 1 98.75 82 GLU A O 1
ATOM 613 N N . ILE A 1 83 ? -2.666 -9.852 4.363 1 98.81 83 ILE A N 1
ATOM 614 C CA . ILE A 1 83 ? -2.041 -8.75 5.078 1 98.81 83 ILE A CA 1
ATOM 615 C C . ILE A 1 83 ? -2.119 -8.992 6.582 1 98.81 83 ILE A C 1
ATOM 617 O O . ILE A 1 83 ? -1.129 -8.828 7.297 1 98.81 83 ILE A O 1
ATOM 621 N N . VAL A 1 84 ? -3.266 -9.469 7.059 1 98.31 84 VAL A N 1
ATOM 622 C CA . VAL A 1 84 ? -3.469 -9.727 8.484 1 98.31 84 VAL A CA 1
ATOM 623 C C . VAL A 1 84 ? -2.557 -10.859 8.938 1 98.31 84 VAL A C 1
ATOM 625 O O . VAL A 1 84 ? -1.918 -10.773 9.984 1 98.31 84 VAL A O 1
ATOM 628 N N . ARG A 1 85 ? -2.484 -11.898 8.164 1 98.19 85 ARG A N 1
ATOM 629 C CA . ARG A 1 85 ? -1.645 -13.039 8.531 1 98.19 85 ARG A CA 1
ATOM 630 C C . ARG A 1 85 ? -0.183 -12.617 8.656 1 98.19 85 ARG A C 1
ATOM 632 O O . ARG A 1 85 ? 0.507 -13.023 9.594 1 98.19 85 ARG A O 1
ATOM 639 N N . LEU A 1 86 ? 0.311 -11.836 7.758 1 98.69 86 LEU A N 1
ATOM 640 C CA . LEU A 1 86 ? 1.689 -11.359 7.781 1 98.69 86 LEU A CA 1
ATOM 641 C C . LEU A 1 86 ? 1.911 -10.391 8.945 1 98.69 86 LEU A C 1
ATOM 643 O O . LEU A 1 86 ? 2.955 -10.438 9.602 1 98.69 86 LEU A O 1
ATOM 647 N N . GLN A 1 87 ? 0.904 -9.516 9.156 1 97.88 87 GLN A N 1
ATOM 648 C CA . GLN A 1 87 ? 0.993 -8.594 10.289 1 97.88 87 GLN A CA 1
ATOM 649 C C . GLN A 1 87 ? 1.164 -9.344 11.602 1 97.88 87 GLN A C 1
ATOM 651 O O . GLN A 1 87 ? 1.902 -8.906 12.484 1 97.88 87 GLN A O 1
ATOM 656 N N . GLN A 1 88 ? 0.534 -10.492 11.75 1 96.69 88 GLN A N 1
ATOM 657 C CA . GLN A 1 88 ? 0.551 -11.273 12.984 1 96.69 88 GLN A CA 1
ATOM 658 C C . GLN A 1 88 ? 1.951 -11.805 13.273 1 96.69 88 GLN A C 1
ATOM 660 O O . GLN A 1 88 ? 2.262 -12.156 14.414 1 96.69 88 GLN A O 1
ATOM 665 N N . VAL A 1 89 ? 2.748 -11.844 12.258 1 97.56 89 VAL A N 1
ATOM 666 C CA . VAL A 1 89 ? 4.113 -12.312 12.469 1 97.56 89 VAL A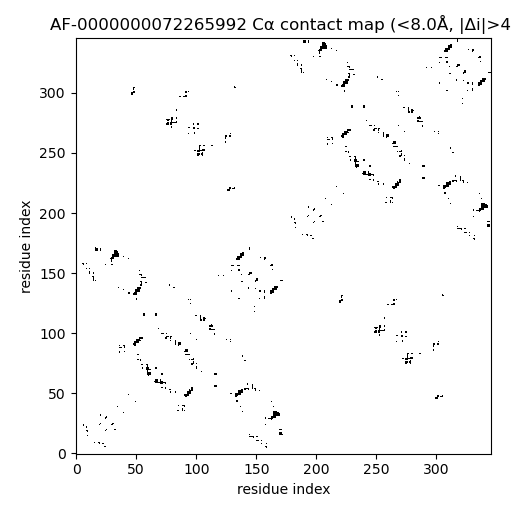 CA 1
ATOM 667 C C . VAL A 1 89 ? 5.09 -11.148 12.312 1 97.56 89 VAL A C 1
ATOM 669 O O . VAL A 1 89 ? 6.285 -11.359 12.086 1 97.56 89 VAL A O 1
ATOM 672 N N . GLY A 1 90 ? 4.621 -9.938 12.297 1 97.12 90 GLY A N 1
ATOM 673 C CA . GLY A 1 90 ? 5.453 -8.742 12.352 1 97.12 90 GLY A CA 1
ATOM 674 C C . GLY A 1 90 ? 5.902 -8.266 10.984 1 97.12 90 GLY A C 1
ATOM 675 O O . GLY A 1 90 ? 6.871 -7.508 10.875 1 97.12 90 GLY A O 1
ATOM 676 N N . VAL A 1 91 ? 5.219 -8.734 9.906 1 98.56 91 VAL A N 1
ATOM 677 C CA . VAL A 1 91 ? 5.629 -8.375 8.547 1 98.56 91 VAL A CA 1
ATOM 678 C C . VAL A 1 91 ? 4.652 -7.352 7.973 1 98.56 91 VAL A C 1
ATOM 680 O O . VAL A 1 91 ? 3.438 -7.57 7.98 1 98.56 91 VAL A O 1
ATOM 683 N N . THR A 1 92 ? 5.148 -6.211 7.547 1 98.81 92 THR A N 1
ATOM 684 C CA . THR A 1 92 ? 4.355 -5.223 6.824 1 98.81 92 THR A CA 1
ATOM 685 C C . THR A 1 92 ? 4.277 -5.574 5.34 1 98.81 92 THR A C 1
ATOM 687 O O . THR A 1 92 ? 5.305 -5.691 4.668 1 98.81 92 THR A O 1
ATOM 690 N N . ALA A 1 93 ? 3.064 -5.719 4.871 1 98.88 93 ALA A N 1
ATOM 691 C CA . ALA A 1 93 ? 2.869 -6.117 3.479 1 98.88 93 ALA A CA 1
ATOM 692 C C . ALA A 1 93 ? 2.174 -5.012 2.688 1 98.88 93 ALA A C 1
ATOM 694 O O . ALA A 1 93 ? 1.206 -4.414 3.162 1 98.88 93 ALA A O 1
ATOM 695 N N . ILE A 1 94 ? 2.662 -4.688 1.522 1 98.94 94 ILE A N 1
ATOM 696 C CA . ILE A 1 94 ? 2.012 -3.801 0.566 1 98.94 94 ILE A CA 1
ATOM 697 C C . ILE A 1 94 ? 1.358 -4.625 -0.542 1 98.94 94 ILE A C 1
ATOM 699 O O . ILE A 1 94 ? 2.039 -5.359 -1.259 1 98.94 94 ILE A O 1
ATOM 703 N N . SER A 1 95 ? 0.084 -4.531 -0.647 1 98.94 95 SER A N 1
ATOM 704 C CA . SER A 1 95 ? -0.682 -5.254 -1.657 1 98.94 95 SER A CA 1
ATOM 705 C C . SER A 1 95 ? -1.158 -4.32 -2.764 1 98.94 95 SER A C 1
ATOM 707 O O . SER A 1 95 ? -2.086 -3.535 -2.564 1 98.94 95 SER A O 1
ATOM 709 N N . PRO A 1 96 ? -0.626 -4.43 -3.928 1 98.81 96 PRO A N 1
ATOM 710 C CA . PRO A 1 96 ? -1.151 -3.623 -5.031 1 98.81 96 PRO A CA 1
ATOM 711 C C . PRO A 1 96 ? -2.625 -3.904 -5.32 1 98.81 96 PRO A C 1
ATOM 713 O O . PRO A 1 96 ? -3.361 -3.002 -5.727 1 98.81 96 PRO A O 1
ATOM 716 N N . VAL A 1 97 ? -3.07 -5.141 -5.105 1 98.81 97 VAL A N 1
ATOM 717 C CA . VAL A 1 97 ? -4.469 -5.484 -5.34 1 98.81 97 VAL A CA 1
ATOM 718 C C . VAL A 1 97 ? -5.359 -4.719 -4.363 1 98.81 97 VAL A C 1
ATOM 720 O O . VAL A 1 97 ? -6.398 -4.18 -4.75 1 98.81 97 VAL A O 1
ATOM 723 N N . ALA A 1 98 ? -4.957 -4.68 -3.088 1 98.81 98 ALA A N 1
ATOM 724 C CA . ALA A 1 98 ? -5.723 -3.91 -2.111 1 98.81 98 ALA A CA 1
ATOM 725 C C . ALA A 1 98 ? -5.746 -2.43 -2.477 1 98.81 98 ALA A C 1
ATOM 727 O O . ALA A 1 98 ? -6.809 -1.802 -2.48 1 98.81 98 ALA A O 1
ATOM 728 N N . LEU A 1 99 ? -4.586 -1.88 -2.807 1 98.88 99 LEU A N 1
ATOM 729 C CA . LEU A 1 99 ? -4.461 -0.461 -3.121 1 98.88 99 LEU A CA 1
ATOM 730 C C . LEU A 1 99 ? -5.262 -0.111 -4.375 1 98.88 99 LEU A C 1
ATOM 732 O O . LEU A 1 99 ? -6.074 0.815 -4.355 1 98.88 99 LEU A O 1
ATOM 736 N N . SER A 1 100 ? -5.027 -0.863 -5.457 1 98.25 100 SER A N 1
ATOM 737 C CA . SER A 1 100 ? -5.703 -0.582 -6.719 1 98.25 100 SER A CA 1
ATOM 738 C C . SER A 1 100 ? -7.199 -0.855 -6.617 1 98.25 100 SER A C 1
ATOM 740 O O . SER A 1 100 ? -8.008 -0.151 -7.227 1 98.25 100 SER A O 1
ATOM 742 N N . GLY A 1 101 ? -7.516 -1.914 -5.871 1 98.31 101 GLY A N 1
ATOM 743 C CA . GLY A 1 101 ? -8.93 -2.186 -5.656 1 98.31 101 GLY A CA 1
ATOM 744 C C . GLY A 1 101 ? -9.664 -1.036 -4.996 1 98.31 101 GLY A C 1
ATOM 745 O O . GLY A 1 101 ? -10.734 -0.628 -5.453 1 98.31 101 GLY A O 1
ATOM 746 N N . VAL A 1 102 ? -9.094 -0.526 -3.906 1 98.56 102 VAL A N 1
ATOM 747 C CA . VAL A 1 102 ? -9.695 0.598 -3.201 1 98.56 102 VAL A CA 1
ATOM 748 C C . VAL A 1 102 ? -9.812 1.797 -4.141 1 98.56 102 VAL A C 1
ATOM 750 O O . VAL A 1 102 ? -10.844 2.479 -4.164 1 98.56 102 VAL A O 1
ATOM 753 N N . ALA A 1 103 ? -8.805 2.07 -4.941 1 98.25 103 ALA A N 1
ATOM 754 C CA . ALA A 1 103 ? -8.797 3.189 -5.879 1 98.25 103 ALA A CA 1
ATOM 755 C C . ALA A 1 103 ? -9.906 3.047 -6.914 1 98.25 103 ALA A C 1
ATOM 757 O O . ALA A 1 103 ? -10.672 3.988 -7.148 1 98.25 103 ALA A O 1
ATOM 758 N N . VAL A 1 104 ? -10.016 1.854 -7.5 1 97.62 104 VAL A N 1
ATOM 759 C CA . VAL A 1 104 ? -11.008 1.592 -8.539 1 97.62 104 VAL A CA 1
ATOM 760 C C . VAL A 1 104 ? -12.414 1.691 -7.949 1 97.62 104 VAL A C 1
ATOM 762 O O . VAL A 1 104 ? -13.281 2.352 -8.516 1 97.62 104 VAL A O 1
ATOM 765 N N . HIS A 1 105 ? -12.617 1.131 -6.805 1 97.56 105 HIS A N 1
ATOM 766 C CA . HIS A 1 105 ? -13.938 1.111 -6.18 1 97.56 105 HIS A CA 1
ATOM 767 C C . HIS A 1 105 ? -14.352 2.508 -5.738 1 97.56 105 HIS A C 1
ATOM 769 O O . HIS A 1 105 ? -15.539 2.846 -5.777 1 97.56 105 HIS A O 1
ATOM 775 N N . ALA A 1 106 ? -13.414 3.318 -5.336 1 97.44 106 ALA A N 1
ATOM 776 C CA . ALA A 1 106 ? -13.703 4.668 -4.859 1 97.44 106 ALA A CA 1
ATOM 777 C C . ALA A 1 106 ? -14.172 5.562 -6 1 97.44 106 ALA A C 1
ATOM 779 O O . ALA A 1 106 ? -14.766 6.621 -5.766 1 97.44 106 ALA A O 1
ATOM 780 N N . THR A 1 107 ? -13.898 5.176 -7.207 1 96.06 107 THR A N 1
ATOM 781 C CA . THR A 1 107 ? -14.203 6.008 -8.367 1 96.06 107 THR A CA 1
ATOM 782 C C . THR A 1 107 ? -15.047 5.234 -9.383 1 96.06 107 THR A C 1
ATOM 784 O O . THR A 1 107 ? -14.875 5.402 -10.594 1 96.06 107 THR A O 1
ATOM 787 N N . LEU A 1 108 ? -15.781 4.332 -8.938 1 87.5 108 LEU A N 1
ATOM 788 C CA . LEU A 1 108 ? -16.531 3.381 -9.75 1 87.5 108 LEU A CA 1
ATOM 789 C C . LEU A 1 108 ? -17.688 4.074 -10.477 1 87.5 108 LEU A C 1
ATOM 791 O O . LEU A 1 108 ? -18.031 3.693 -11.602 1 87.5 108 LEU A O 1
ATOM 795 N N . TYR A 1 109 ? -18.297 5.078 -9.891 1 84.5 109 TYR A N 1
ATOM 796 C CA . TYR A 1 109 ? -19.5 5.672 -10.461 1 84.5 109 TYR A CA 1
ATOM 797 C C . TYR A 1 109 ? -19.172 6.934 -11.25 1 84.5 109 TYR A C 1
ATOM 799 O O . TYR A 1 109 ? -18.438 7.797 -10.766 1 84.5 109 TYR A O 1
ATOM 807 N N . PRO A 1 110 ? -19.734 7.051 -12.445 1 76.62 110 PRO A N 1
ATOM 808 C CA . PRO A 1 110 ? -20.656 6.148 -13.133 1 76.62 110 PRO A CA 1
ATOM 809 C C . PRO A 1 110 ? -19.953 4.957 -13.773 1 76.62 110 PRO A C 1
ATOM 811 O O . PRO A 1 110 ? -20.578 3.93 -14.039 1 76.62 110 PRO A O 1
ATOM 814 N N . ARG A 1 111 ? -18.672 5.242 -14.102 1 78.62 111 ARG A N 1
ATOM 815 C CA . ARG A 1 111 ? -17.75 4.199 -14.539 1 78.62 111 ARG A CA 1
ATOM 816 C C . ARG A 1 111 ? -16.406 4.34 -13.852 1 78.62 111 ARG A C 1
ATOM 818 O O . ARG A 1 111 ? -16.016 5.438 -13.453 1 78.62 111 ARG A O 1
ATOM 825 N N . PRO A 1 112 ? -15.688 3.162 -13.75 1 83.31 112 PRO A N 1
ATOM 826 C CA . PRO A 1 112 ? -14.367 3.322 -13.125 1 83.31 112 PRO A CA 1
ATOM 827 C C . PRO A 1 112 ? -13.484 4.316 -13.867 1 83.31 112 PRO A C 1
ATOM 829 O O . PRO A 1 112 ? -13.391 4.27 -15.094 1 83.31 112 PRO A O 1
ATOM 832 N N . MET A 1 113 ? -12.883 5.125 -13.094 1 90.19 113 MET A N 1
ATOM 833 C CA . MET A 1 113 ? -12 6.125 -13.688 1 90.19 113 MET A CA 1
ATOM 834 C C . MET A 1 113 ? -10.75 5.473 -14.273 1 90.19 113 MET A C 1
ATOM 836 O O . MET A 1 113 ? -10.148 6.004 -15.203 1 90.19 113 MET A O 1
ATOM 840 N N . LEU A 1 114 ? -10.391 4.352 -13.625 1 94 114 LEU A N 1
ATOM 841 C CA . LEU A 1 114 ? -9.289 3.521 -14.109 1 94 114 LEU A CA 1
ATOM 842 C C . LEU A 1 114 ? -9.789 2.131 -14.492 1 94 114 LEU A C 1
ATOM 844 O O . LEU A 1 114 ? -10.578 1.531 -13.766 1 94 114 LEU A O 1
ATOM 848 N N . ASP A 1 115 ? -9.32 1.652 -15.656 1 95.25 115 ASP A N 1
ATOM 849 C CA . ASP A 1 115 ? -9.688 0.298 -16.062 1 95.25 115 ASP A CA 1
ATOM 850 C C . ASP A 1 115 ? -9.008 -0.743 -15.172 1 95.25 115 ASP A C 1
ATOM 852 O O . ASP A 1 115 ? -7.789 -0.916 -15.227 1 95.25 115 ASP A O 1
ATOM 856 N N . PRO A 1 116 ? -9.805 -1.469 -14.406 1 95.94 116 PRO A N 1
ATOM 857 C CA . PRO A 1 116 ? -9.203 -2.406 -13.453 1 95.94 116 PRO A CA 1
ATOM 858 C C . PRO A 1 116 ? -8.477 -3.562 -14.141 1 95.94 116 PRO A C 1
ATOM 860 O O . PRO A 1 116 ? -7.668 -4.25 -13.516 1 95.94 116 PRO A O 1
ATOM 863 N N . LEU A 1 117 ? -8.734 -3.727 -15.43 1 96.25 117 LEU A N 1
ATOM 864 C CA . LEU A 1 117 ? -8.18 -4.887 -16.125 1 96.25 117 LEU A CA 1
ATOM 865 C C . LEU A 1 117 ? -7.074 -4.465 -17.094 1 96.25 117 LEU A C 1
ATOM 867 O O . LEU A 1 117 ? -6.578 -5.285 -17.859 1 96.25 117 LEU A O 1
ATOM 871 N N . ASP A 1 118 ? -6.684 -3.217 -17.062 1 96.44 118 ASP A N 1
ATOM 872 C CA . ASP A 1 118 ? -5.59 -2.719 -17.891 1 96.44 118 ASP A CA 1
ATOM 873 C C . ASP A 1 118 ? -4.242 -3.209 -17.375 1 96.44 118 ASP A C 1
ATOM 875 O O . ASP A 1 118 ? -3.66 -2.605 -16.469 1 96.44 118 ASP A O 1
ATOM 879 N N . ALA A 1 119 ? -3.742 -4.227 -17.984 1 94.81 119 ALA A N 1
ATOM 880 C CA . ALA A 1 119 ? -2.535 -4.902 -17.516 1 94.81 119 ALA A CA 1
ATOM 881 C C . ALA A 1 119 ? -1.326 -3.975 -17.578 1 94.81 119 ALA A C 1
ATOM 883 O O . ALA A 1 119 ? -0.465 -3.998 -16.703 1 94.81 119 ALA A O 1
ATOM 884 N N . VAL A 1 120 ? -1.227 -3.217 -18.594 1 96 120 VAL A N 1
ATOM 885 C CA . VAL A 1 120 ? -0.084 -2.328 -18.781 1 96 120 VAL A CA 1
ATOM 886 C C . VAL A 1 120 ? -0.104 -1.229 -17.719 1 96 120 VAL A C 1
ATOM 888 O O . VAL A 1 120 ? 0.911 -0.961 -17.078 1 96 120 VAL A O 1
ATOM 891 N N . LEU A 1 121 ? -1.243 -0.648 -17.484 1 96.44 121 LEU A N 1
ATOM 892 C CA . LEU A 1 121 ? -1.403 0.389 -16.469 1 96.44 121 LEU A CA 1
ATOM 893 C C . LEU A 1 121 ? -0.956 -0.114 -15.102 1 96.44 121 LEU A C 1
ATOM 895 O O . LEU A 1 121 ? -0.13 0.521 -14.445 1 96.44 121 LEU A O 1
ATOM 899 N N . TRP A 1 122 ? -1.411 -1.257 -14.766 1 96.88 122 TRP A N 1
ATOM 900 C CA . TRP A 1 122 ? -1.19 -1.716 -13.398 1 96.88 122 TRP A CA 1
ATOM 901 C C . TRP A 1 122 ? 0.219 -2.273 -13.227 1 96.88 122 TRP A C 1
ATOM 903 O O . TRP A 1 122 ? 0.815 -2.16 -12.156 1 96.88 122 TRP A O 1
ATOM 913 N N . ALA A 1 123 ? 0.788 -2.822 -14.273 1 96.56 123 ALA A N 1
ATOM 914 C CA . ALA A 1 123 ? 2.191 -3.217 -14.203 1 96.56 123 ALA A CA 1
ATOM 915 C C . ALA A 1 123 ? 3.09 -2.008 -13.953 1 96.56 123 ALA A C 1
ATOM 917 O O . ALA A 1 123 ? 3.982 -2.057 -13.102 1 96.56 123 ALA A O 1
ATOM 918 N N . GLU A 1 124 ? 2.842 -0.947 -14.672 1 96.94 124 GLU A N 1
ATOM 919 C CA . GLU A 1 124 ? 3.623 0.276 -14.516 1 96.94 124 GLU A CA 1
ATOM 920 C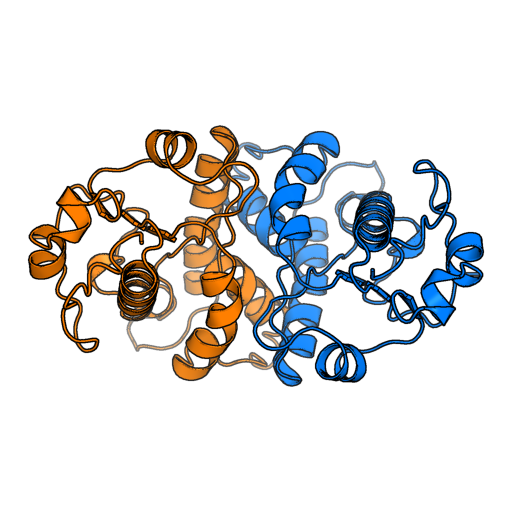 C . GLU A 1 124 ? 3.404 0.9 -13.141 1 96.94 124 GLU A C 1
ATOM 922 O O . GLU A 1 124 ? 4.348 1.383 -12.516 1 96.94 124 GLU A O 1
ATOM 927 N N . TRP A 1 125 ? 2.232 0.865 -12.688 1 97.88 125 TRP A N 1
ATOM 928 C CA . TRP A 1 125 ? 1.883 1.459 -11.398 1 97.88 125 TRP A CA 1
ATOM 929 C C . TRP A 1 125 ? 2.498 0.669 -10.25 1 97.88 125 TRP A C 1
ATOM 931 O O . TRP A 1 125 ? 2.912 1.248 -9.242 1 97.88 125 TRP A O 1
ATOM 941 N N . CYS A 1 126 ? 2.65 -0.612 -10.406 1 98.31 126 CYS A N 1
ATOM 942 C CA . CYS A 1 126 ? 3.146 -1.492 -9.352 1 98.31 126 CYS A CA 1
ATOM 943 C C . CYS A 1 126 ? 4.668 -1.465 -9.297 1 98.31 126 CYS A C 1
ATOM 945 O O . CYS A 1 126 ? 5.262 -1.839 -8.281 1 98.31 126 CYS A O 1
ATOM 947 N N . ARG A 1 127 ? 5.266 -1.03 -10.352 1 98.19 127 ARG A N 1
ATOM 948 C CA . ARG A 1 127 ? 6.711 -1.178 -10.484 1 98.19 127 ARG A CA 1
ATOM 949 C C . ARG A 1 127 ? 7.441 -0.47 -9.344 1 98.19 127 ARG A C 1
ATOM 951 O O . ARG A 1 127 ? 8.297 -1.062 -8.688 1 98.19 127 ARG A O 1
ATOM 958 N N . PRO A 1 128 ? 7.133 0.789 -9.031 1 98.62 128 PRO A N 1
ATOM 959 C CA . PRO A 1 128 ? 7.82 1.437 -7.91 1 98.62 128 PRO A CA 1
ATOM 960 C C . PRO A 1 128 ? 7.617 0.702 -6.586 1 98.62 128 PRO A C 1
ATOM 962 O O . PRO A 1 128 ? 8.508 0.694 -5.734 1 98.62 128 PRO A O 1
ATOM 965 N N . ILE A 1 129 ? 6.445 0.096 -6.398 1 98.88 129 ILE A N 1
ATOM 966 C CA . ILE A 1 129 ? 6.184 -0.66 -5.18 1 98.88 129 ILE A CA 1
ATOM 967 C C . ILE A 1 129 ? 7.062 -1.906 -5.145 1 98.88 129 ILE A C 1
ATOM 969 O O . ILE A 1 129 ? 7.738 -2.168 -4.145 1 98.88 129 ILE A O 1
ATOM 973 N N . LEU A 1 130 ? 7.055 -2.572 -6.281 1 98.69 130 LEU A N 1
ATOM 974 C CA . LEU A 1 130 ? 7.871 -3.777 -6.398 1 98.69 130 LEU A CA 1
ATOM 975 C C . LEU A 1 130 ? 9.336 -3.469 -6.117 1 98.69 130 LEU A C 1
ATOM 977 O O . LEU A 1 130 ? 10 -4.203 -5.379 1 98.69 130 LEU A O 1
ATOM 981 N N . ASP A 1 131 ? 9.812 -2.387 -6.586 1 97.56 131 ASP A N 1
ATOM 982 C CA . ASP A 1 131 ? 11.227 -2.023 -6.508 1 97.56 131 ASP A CA 1
ATOM 983 C C . ASP A 1 131 ? 11.602 -1.596 -5.094 1 97.56 131 ASP A C 1
ATOM 985 O O . ASP A 1 131 ? 12.773 -1.644 -4.719 1 97.56 131 ASP A O 1
ATOM 989 N N . THR A 1 132 ? 10.641 -1.199 -4.328 1 96.81 132 THR A N 1
ATOM 990 C CA . THR A 1 132 ? 10.969 -0.667 -3.01 1 96.81 132 THR A CA 1
ATOM 991 C C . THR A 1 132 ? 10.82 -1.742 -1.939 1 96.81 132 THR A C 1
ATOM 993 O O . THR A 1 132 ? 11.391 -1.634 -0.855 1 96.81 132 THR A O 1
ATOM 996 N N . CYS A 1 133 ? 10.094 -2.803 -2.203 1 98.44 133 CYS A N 1
ATOM 997 C CA . CYS A 1 133 ? 9.875 -3.875 -1.239 1 98.44 133 CYS A CA 1
ATOM 998 C C . CYS A 1 133 ? 11.086 -4.797 -1.158 1 98.44 133 CYS A C 1
ATOM 1000 O O . CYS A 1 133 ? 11.844 -4.91 -2.117 1 98.44 133 CYS A O 1
ATOM 1002 N N . SER A 1 134 ? 11.211 -5.418 -0.023 1 97.94 134 SER A N 1
ATOM 1003 C CA . SER A 1 134 ? 12.414 -6.199 0.227 1 97.94 134 SER A CA 1
ATOM 1004 C C . SER A 1 134 ? 12.242 -7.645 -0.224 1 97.94 134 SER A C 1
ATOM 1006 O O . SER A 1 134 ? 13.211 -8.398 -0.314 1 97.94 134 SER A O 1
ATOM 1008 N N . ALA A 1 135 ? 11.062 -8.039 -0.485 1 98.81 135 ALA A N 1
ATOM 1009 C CA . ALA A 1 135 ? 10.719 -9.391 -0.926 1 98.81 135 ALA A CA 1
ATOM 1010 C C . ALA A 1 135 ? 9.352 -9.414 -1.595 1 98.81 135 ALA A C 1
ATOM 1012 O O . ALA A 1 135 ? 8.57 -8.469 -1.476 1 98.81 135 ALA A O 1
ATOM 1013 N N . VAL A 1 136 ? 9.117 -10.445 -2.312 1 98.94 136 VAL A N 1
ATOM 1014 C CA . VAL A 1 136 ? 7.801 -10.711 -2.885 1 98.94 136 VAL A CA 1
ATOM 1015 C C . VAL A 1 136 ? 7.191 -11.953 -2.227 1 98.94 136 VAL A C 1
ATOM 1017 O O . VAL A 1 136 ? 7.867 -12.969 -2.053 1 98.94 136 VAL A O 1
ATOM 1020 N N . VAL A 1 137 ? 5.988 -11.844 -1.814 1 98.94 137 VAL A N 1
ATOM 1021 C CA . VAL A 1 137 ? 5.254 -12.938 -1.189 1 98.94 137 VAL A CA 1
ATOM 1022 C C . VAL A 1 137 ? 4.074 -13.344 -2.074 1 98.94 137 VAL A C 1
ATOM 1024 O O . VAL A 1 137 ? 3.27 -12.492 -2.469 1 98.94 137 VAL A O 1
ATOM 1027 N N . VAL A 1 138 ? 3.963 -14.633 -2.371 1 98.88 138 VAL A N 1
ATOM 1028 C CA . VAL A 1 138 ? 2.891 -15.188 -3.189 1 98.88 138 VAL A CA 1
ATOM 1029 C C . VAL A 1 138 ? 2.104 -16.219 -2.381 1 98.88 138 VAL A C 1
ATOM 1031 O O . VAL A 1 138 ? 2.471 -17.391 -2.336 1 98.88 138 VAL A O 1
ATOM 1034 N N . PRO A 1 139 ? 1.013 -15.797 -1.82 1 98.75 139 PRO A N 1
ATOM 1035 C CA . PRO A 1 139 ? 0.19 -16.766 -1.087 1 98.75 139 PRO A CA 1
ATOM 1036 C C . PRO A 1 139 ? -0.456 -17.797 -2 1 98.75 139 PRO A C 1
ATOM 1038 O O . PRO A 1 139 ? -0.555 -17.578 -3.211 1 98.75 139 PRO A O 1
ATOM 1041 N N . ASP A 1 140 ? -0.908 -18.844 -1.386 1 97.5 140 ASP A N 1
ATOM 1042 C CA . ASP A 1 140 ? -1.54 -19.938 -2.125 1 97.5 140 ASP A CA 1
ATOM 1043 C C . ASP A 1 140 ? -3.027 -19.656 -2.336 1 97.5 140 ASP A C 1
ATOM 1045 O O . ASP A 1 140 ? -3.873 -20.453 -1.909 1 97.5 140 ASP A O 1
ATOM 1049 N N . ILE A 1 141 ? -3.301 -18.594 -2.953 1 97.12 141 ILE A N 1
ATOM 1050 C CA . ILE A 1 141 ? -4.656 -18.219 -3.328 1 97.12 141 ILE A CA 1
ATOM 1051 C C . ILE A 1 141 ? -4.98 -18.766 -4.715 1 97.12 141 ILE A C 1
ATOM 1053 O O . ILE A 1 141 ? -4.164 -18.672 -5.633 1 97.12 141 ILE A O 1
ATOM 1057 N N . ARG A 1 142 ? -6.184 -19.328 -4.852 1 94.31 142 ARG A N 1
ATOM 1058 C CA . ARG A 1 142 ? -6.582 -19.938 -6.121 1 94.31 142 ARG A CA 1
ATOM 1059 C C . ARG A 1 142 ? -6.309 -19 -7.285 1 94.31 142 ARG A C 1
ATOM 1061 O O . ARG A 1 142 ? -6.68 -17.828 -7.242 1 94.31 142 ARG A O 1
ATOM 1068 N N . GLY A 1 143 ? -5.586 -19.547 -8.312 1 94.06 143 GLY A N 1
ATOM 1069 C CA . GLY A 1 143 ? -5.289 -18.766 -9.516 1 94.06 143 GLY A CA 1
ATOM 1070 C C . GLY A 1 143 ? -3.898 -18.172 -9.508 1 94.06 143 GLY A C 1
ATOM 1071 O O . GLY A 1 143 ? -3.465 -17.578 -10.5 1 94.06 143 GLY A O 1
ATOM 1072 N N . TRP A 1 144 ? -3.164 -18.344 -8.445 1 96.94 144 TRP A N 1
ATOM 1073 C CA . TRP A 1 144 ? -1.863 -17.688 -8.32 1 96.94 144 TRP A CA 1
ATOM 1074 C C . TRP A 1 144 ? -0.917 -18.156 -9.422 1 96.94 144 TRP A C 1
ATOM 1076 O O . TRP A 1 144 ? -0.187 -17.344 -10 1 96.94 144 TRP A O 1
ATOM 1086 N N . SER A 1 145 ? -0.984 -19.438 -9.797 1 95.75 145 SER A N 1
ATOM 1087 C CA . SER A 1 145 ? 0.002 -20.016 -10.703 1 95.75 145 SER A CA 1
ATOM 1088 C C . SER A 1 145 ? -0.288 -19.641 -12.148 1 95.75 145 SER A C 1
ATOM 1090 O O . SER A 1 145 ? 0.569 -19.812 -13.023 1 95.75 145 SER A O 1
ATOM 1092 N N . ARG A 1 146 ? -1.47 -19.141 -12.422 1 94.5 146 ARG A N 1
ATOM 1093 C CA . ARG A 1 146 ? -1.849 -18.766 -13.773 1 94.5 146 ARG A CA 1
ATOM 1094 C C . ARG A 1 146 ? -1.802 -17.25 -13.953 1 94.5 146 ARG A C 1
ATOM 1096 O O . ARG A 1 146 ? -1.992 -16.75 -15.062 1 94.5 146 ARG A O 1
ATOM 1103 N N . SER A 1 147 ? -1.586 -16.562 -12.906 1 95.81 147 SER A N 1
ATOM 1104 C CA . SER A 1 147 ? -1.586 -15.102 -12.945 1 95.81 147 SER A CA 1
ATOM 1105 C C . SER A 1 147 ? -0.359 -14.57 -13.672 1 95.81 147 SER A C 1
ATOM 1107 O O . SER 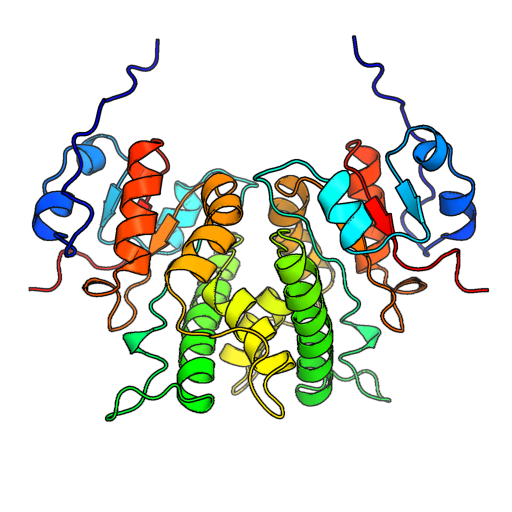A 1 147 ? 0.77 -14.734 -13.203 1 95.81 147 SER A O 1
ATOM 1109 N N . LEU A 1 148 ? -0.563 -13.875 -14.758 1 95.44 148 LEU A N 1
ATOM 1110 C CA . LEU A 1 148 ? 0.533 -13.258 -15.492 1 95.44 148 LEU A CA 1
ATOM 1111 C C . LEU A 1 148 ? 1.188 -12.156 -14.68 1 95.44 148 LEU A C 1
ATOM 1113 O O . LEU A 1 148 ? 2.406 -11.969 -14.742 1 95.44 148 LEU A O 1
ATOM 1117 N N . GLY A 1 149 ? 0.349 -11.438 -13.93 1 96.94 149 GLY A N 1
ATOM 1118 C CA . GLY A 1 149 ? 0.896 -10.398 -13.062 1 96.94 149 GLY A CA 1
ATOM 1119 C C . GLY A 1 149 ? 1.861 -10.93 -12.023 1 96.94 149 GLY A C 1
ATOM 1120 O O . GLY A 1 149 ? 2.969 -10.414 -11.875 1 96.94 149 GLY A O 1
ATOM 1121 N N . ILE A 1 150 ? 1.473 -11.961 -11.375 1 98.19 150 ILE A N 1
ATOM 1122 C CA . ILE A 1 150 ? 2.338 -12.578 -10.375 1 98.19 150 ILE A CA 1
ATOM 1123 C C . ILE A 1 150 ? 3.615 -13.086 -11.039 1 98.19 150 ILE A C 1
ATOM 1125 O O . ILE A 1 150 ? 4.715 -12.883 -10.516 1 98.19 150 ILE A O 1
ATOM 1129 N N . TRP A 1 151 ? 3.475 -13.711 -12.188 1 97.38 151 TRP A N 1
ATOM 1130 C CA . TRP A 1 151 ? 4.613 -14.25 -12.922 1 97.38 151 TRP A CA 1
ATOM 1131 C C . TRP A 1 151 ? 5.629 -13.156 -13.234 1 97.38 151 TRP A C 1
ATOM 1133 O O . TRP A 1 151 ? 6.824 -13.32 -12.977 1 97.38 151 TRP A O 1
ATOM 1143 N N . HIS A 1 152 ? 5.172 -12.039 -13.68 1 97.19 152 HIS A N 1
ATOM 1144 C CA . HIS A 1 152 ? 6.043 -10.922 -14.023 1 97.19 152 HIS A CA 1
ATOM 1145 C C . HIS A 1 152 ? 6.711 -10.344 -12.781 1 97.19 152 HIS A C 1
ATOM 1147 O O . HIS A 1 152 ? 7.887 -9.977 -12.82 1 97.19 152 HIS A O 1
ATOM 1153 N N . GLU A 1 153 ? 5.98 -10.242 -11.695 1 98.12 153 GLU A N 1
ATOM 1154 C CA . GLU A 1 153 ? 6.516 -9.695 -10.453 1 98.12 153 GLU A CA 1
ATOM 1155 C C . GLU A 1 153 ? 7.598 -10.609 -9.875 1 98.12 153 GLU A C 1
ATOM 1157 O O . GLU A 1 153 ? 8.648 -10.133 -9.43 1 98.12 153 GLU A O 1
ATOM 1162 N N . VAL A 1 154 ? 7.34 -11.898 -9.93 1 98 154 VAL A N 1
ATOM 1163 C CA . VAL A 1 154 ? 8.297 -12.875 -9.422 1 98 154 VAL A CA 1
ATOM 1164 C C . VAL A 1 154 ? 9.562 -12.844 -10.273 1 98 154 VAL A C 1
ATOM 1166 O O . VAL A 1 154 ? 10.672 -12.797 -9.734 1 98 154 VAL A O 1
ATOM 1169 N N . ARG A 1 155 ? 9.43 -12.828 -11.539 1 97.19 155 ARG A N 1
ATOM 1170 C CA . ARG A 1 155 ? 10.586 -12.766 -12.422 1 97.19 155 ARG A CA 1
ATOM 1171 C C . ARG A 1 155 ? 11.391 -11.492 -12.18 1 97.19 155 ARG A C 1
ATOM 1173 O O . ARG A 1 155 ? 12.617 -11.531 -12.125 1 97.19 155 ARG A O 1
ATOM 1180 N N . ALA A 1 156 ? 10.695 -10.406 -12.062 1 97 156 ALA A N 1
ATOM 1181 C CA . ALA A 1 156 ? 11.375 -9.133 -11.836 1 97 156 ALA A CA 1
ATOM 1182 C C . ALA A 1 156 ? 12.133 -9.141 -10.516 1 97 156 ALA A C 1
ATOM 1184 O O . ALA A 1 156 ? 13.266 -8.648 -10.438 1 97 156 ALA A O 1
ATOM 1185 N N . ALA A 1 157 ? 11.516 -9.664 -9.508 1 97.75 157 ALA A N 1
ATOM 1186 C CA . ALA A 1 157 ? 12.156 -9.742 -8.195 1 97.75 157 ALA A CA 1
ATOM 1187 C C . ALA A 1 157 ? 13.43 -10.586 -8.25 1 97.75 157 ALA A C 1
ATOM 1189 O O . ALA A 1 157 ? 14.477 -10.172 -7.758 1 97.75 157 ALA A O 1
ATOM 1190 N N . LEU A 1 158 ? 13.328 -11.727 -8.867 1 96.69 158 LEU A N 1
ATOM 1191 C CA . LEU A 1 158 ? 14.469 -12.633 -8.945 1 96.69 158 LEU A CA 1
ATOM 1192 C C . LEU A 1 158 ? 15.586 -12.031 -9.781 1 96.69 158 LEU A C 1
ATOM 1194 O O . LEU A 1 158 ? 16.766 -12.188 -9.461 1 96.69 158 LEU A O 1
ATOM 1198 N N . ALA A 1 159 ? 15.211 -11.328 -10.836 1 94.62 159 ALA A N 1
ATOM 1199 C CA . ALA A 1 159 ? 16.188 -10.648 -11.672 1 94.62 159 ALA A CA 1
ATOM 1200 C C . ALA A 1 159 ? 17 -9.633 -10.867 1 94.62 159 ALA A C 1
ATOM 1202 O O . ALA A 1 159 ? 18.172 -9.383 -11.156 1 94.62 159 ALA A O 1
ATOM 1203 N N . ARG A 1 160 ? 16.438 -9.109 -9.844 1 95.12 160 ARG A N 1
ATOM 1204 C CA . ARG A 1 160 ? 17.078 -8.102 -9.008 1 95.12 160 ARG A CA 1
ATOM 1205 C C . ARG A 1 160 ? 17.641 -8.727 -7.727 1 95.12 160 ARG A C 1
ATOM 1207 O O . ARG A 1 160 ? 18.047 -8.016 -6.809 1 95.12 160 ARG A O 1
ATOM 1214 N N . GLN A 1 161 ? 17.5 -10.016 -7.652 1 95.31 161 GLN A N 1
ATOM 1215 C CA . GLN A 1 161 ? 18 -10.789 -6.52 1 95.31 161 GLN A CA 1
ATOM 1216 C C . GLN A 1 161 ? 17.203 -10.477 -5.25 1 95.31 161 GLN A C 1
ATOM 1218 O O . GLN A 1 161 ? 17.781 -10.43 -4.156 1 95.31 161 GLN A O 1
ATOM 1223 N N . THR A 1 162 ? 16.016 -10.109 -5.434 1 97.19 162 THR A N 1
ATOM 1224 C CA . THR A 1 162 ? 15.062 -9.945 -4.336 1 97.19 162 THR A CA 1
ATOM 1225 C C . THR A 1 162 ? 14.383 -11.273 -4.008 1 97.19 162 THR A C 1
ATOM 1227 O O . THR A 1 162 ? 13.953 -11.992 -4.906 1 97.19 162 THR A O 1
ATOM 1230 N N . SER A 1 163 ? 14.297 -11.617 -2.758 1 98.12 163 SER A N 1
ATOM 1231 C CA . SER A 1 163 ? 13.758 -12.898 -2.312 1 98.12 163 SER A CA 1
ATOM 1232 C C . SER A 1 163 ? 12.281 -13.031 -2.664 1 98.12 163 SER A C 1
ATOM 1234 O O . SER A 1 163 ? 11.531 -12.055 -2.596 1 98.12 163 SER A O 1
ATOM 1236 N N . VAL A 1 164 ? 11.93 -14.211 -3.008 1 98.69 164 VAL A N 1
ATOM 1237 C CA . VAL A 1 164 ? 10.547 -14.547 -3.328 1 98.69 164 VAL A CA 1
ATOM 1238 C C . VAL A 1 164 ? 10.086 -15.711 -2.451 1 98.69 164 VAL A C 1
ATOM 1240 O O . VAL A 1 164 ? 10.773 -16.734 -2.35 1 98.69 164 VAL A O 1
ATOM 1243 N N . PHE A 1 165 ? 8.922 -15.539 -1.842 1 98.81 165 PHE A N 1
ATOM 1244 C CA . PHE A 1 165 ? 8.297 -16.562 -1.015 1 98.81 165 PHE A CA 1
ATOM 1245 C C . PHE A 1 165 ? 6.98 -17.016 -1.626 1 98.81 165 PHE A C 1
ATOM 1247 O O . PHE A 1 165 ? 6.02 -16.25 -1.692 1 98.81 165 PHE A O 1
ATOM 1254 N N . VAL A 1 166 ? 6.969 -18.234 -2.082 1 98.56 166 VAL A N 1
ATOM 1255 C CA . VAL A 1 166 ? 5.758 -18.844 -2.615 1 98.56 166 VAL A CA 1
ATOM 1256 C C . VAL A 1 166 ? 5.195 -19.844 -1.601 1 98.56 166 VAL A C 1
ATOM 1258 O O . VAL A 1 166 ? 5.898 -20.75 -1.154 1 98.56 166 VAL A O 1
ATOM 1261 N N . TYR A 1 167 ? 3.908 -19.672 -1.229 1 98.56 167 TYR A N 1
ATOM 1262 C CA . TYR A 1 167 ? 3.342 -20.516 -0.18 1 98.56 167 TYR A CA 1
ATOM 1263 C C . TYR A 1 167 ? 3.062 -21.922 -0.697 1 98.56 167 TYR A C 1
ATOM 1265 O O . TYR A 1 167 ? 3.131 -22.891 0.06 1 98.56 167 TYR A O 1
ATOM 1273 N N . ALA A 1 168 ? 2.686 -22 -1.986 1 97.12 168 ALA A N 1
ATOM 1274 C CA . ALA A 1 168 ? 2.502 -23.328 -2.555 1 97.12 168 ALA A CA 1
ATOM 1275 C C . ALA A 1 168 ? 3.775 -24.172 -2.43 1 97.12 168 ALA A C 1
ATOM 1277 O O . ALA A 1 168 ? 4.883 -23.641 -2.582 1 97.12 168 ALA A O 1
ATOM 1278 N N . GLU A 1 169 ? 3.648 -25.391 -2.227 1 93.38 169 GLU A N 1
ATOM 1279 C CA . GLU A 1 169 ? 4.785 -26.281 -2.025 1 93.38 169 GLU A CA 1
ATOM 1280 C C . GLU A 1 169 ? 5.523 -26.547 -3.336 1 93.38 169 GLU A C 1
ATOM 1282 O O . GLU A 1 169 ? 6.707 -26.891 -3.33 1 93.38 169 GLU A O 1
ATOM 1287 N N . GLY A 1 170 ? 4.809 -26.375 -4.406 1 87.25 170 GLY A N 1
ATOM 1288 C CA . GLY A 1 170 ? 5.336 -26.625 -5.738 1 87.25 170 GLY A CA 1
ATOM 1289 C C . GLY A 1 170 ? 4.406 -26.156 -6.844 1 87.25 170 GLY A C 1
ATOM 1290 O O . GLY A 1 170 ? 3.357 -25.562 -6.57 1 87.25 170 GLY A O 1
ATOM 1291 N N . PRO A 1 171 ? 4.918 -26.328 -8.047 1 81.94 171 PRO A N 1
ATOM 1292 C CA . PRO A 1 171 ? 4.051 -25.953 -9.164 1 81.94 171 PRO A CA 1
ATOM 1293 C C . PRO A 1 171 ? 2.727 -26.703 -9.172 1 81.94 171 PRO A C 1
ATOM 1295 O O . PRO A 1 171 ? 2.654 -27.828 -8.672 1 81.94 171 PRO A O 1
ATOM 1298 N N . GLU A 1 172 ? 1.631 -25.922 -9.352 1 71.19 172 GLU A N 1
ATOM 1299 C CA . GLU A 1 172 ? 0.369 -26.641 -9.508 1 71.19 172 GLU A CA 1
ATOM 1300 C C . GLU A 1 172 ? 0.466 -27.703 -10.594 1 71.19 172 GLU A C 1
ATOM 1302 O O . GLU A 1 172 ? 1.069 -27.469 -11.648 1 71.19 172 GLU A O 1
ATOM 1307 N N . ARG A 1 173 ? 0.336 -28.969 -10.195 1 55.69 173 ARG A N 1
ATOM 1308 C CA . ARG A 1 173 ? 0.343 -30.094 -11.117 1 55.69 173 ARG A CA 1
ATOM 1309 C C . ARG A 1 173 ? -0.813 -30 -12.109 1 55.69 173 ARG A C 1
ATOM 1311 O O . ARG A 1 173 ? -1.867 -29.438 -11.789 1 55.69 173 ARG A O 1
ATOM 1318 N N . MET B 1 1 ? 29.297 16.656 1.803 1 28.3 1 MET B N 1
ATOM 1319 C CA . MET B 1 1 ? 28.859 16.672 3.193 1 28.3 1 MET B CA 1
ATOM 1320 C C . MET B 1 1 ? 27.453 17.25 3.311 1 28.3 1 MET B C 1
ATOM 1322 O O . MET B 1 1 ? 27.281 18.469 3.23 1 28.3 1 MET B O 1
ATOM 1326 N N . THR B 1 2 ? 26.422 16.781 2.699 1 38.66 2 THR B N 1
ATOM 1327 C CA . THR B 1 2 ? 25.109 17.422 2.715 1 38.66 2 THR B CA 1
ATOM 1328 C C . THR B 1 2 ? 24.625 17.641 4.148 1 38.66 2 THR B C 1
ATOM 1330 O O . THR B 1 2 ? 24.688 16.734 4.977 1 38.66 2 THR B O 1
ATOM 1333 N N . ALA B 1 3 ? 24.812 18.703 4.656 1 40.25 3 ALA B N 1
ATOM 1334 C CA . ALA B 1 3 ? 24.547 19.125 6.031 1 40.25 3 ALA B CA 1
ATOM 1335 C C . ALA B 1 3 ? 23.203 18.594 6.512 1 40.25 3 ALA B C 1
ATOM 1337 O O . ALA B 1 3 ? 22.188 18.75 5.836 1 40.25 3 ALA B O 1
ATOM 1338 N N . SER B 1 4 ? 23.203 17.453 7.203 1 48.44 4 SER B N 1
ATOM 1339 C CA . SER B 1 4 ? 22 17.047 7.906 1 48.44 4 SER B CA 1
ATOM 1340 C C . SER B 1 4 ? 21.344 18.234 8.625 1 48.44 4 SER B C 1
ATOM 1342 O O . SER B 1 4 ? 21.953 18.828 9.516 1 48.44 4 SER B O 1
ATOM 1344 N N . LEU B 1 5 ? 20.656 19.141 7.93 1 53.91 5 LEU B N 1
ATOM 1345 C CA . LEU B 1 5 ? 19.953 20.234 8.586 1 53.91 5 LEU B CA 1
ATOM 1346 C C . LEU B 1 5 ? 19.188 19.75 9.805 1 53.91 5 LEU B C 1
ATOM 1348 O O . LEU B 1 5 ? 18.312 18.875 9.68 1 53.91 5 LEU B O 1
ATOM 1352 N N . HIS B 1 6 ? 19.891 19.609 10.922 1 65.69 6 HIS B N 1
ATOM 1353 C CA . HIS B 1 6 ? 19.172 19.266 12.156 1 65.69 6 HIS B CA 1
ATOM 1354 C C . HIS B 1 6 ? 17.953 20.156 12.344 1 65.69 6 HIS B C 1
ATOM 1356 O O . HIS B 1 6 ? 18.078 21.359 12.578 1 65.69 6 HIS B O 1
ATOM 1362 N N . LEU B 1 7 ? 16.812 19.766 11.711 1 73 7 LEU B N 1
ATOM 1363 C CA . LEU B 1 7 ? 15.547 20.5 11.828 1 73 7 LEU B CA 1
ATOM 1364 C C . LEU B 1 7 ? 14.891 20.234 13.172 1 73 7 LEU B C 1
ATOM 1366 O O . LEU B 1 7 ? 14.688 19.078 13.555 1 73 7 LEU B O 1
ATOM 1370 N N . SER B 1 8 ? 14.938 21.188 14.078 1 86.12 8 SER B N 1
ATOM 1371 C CA . SER B 1 8 ? 14.148 21.094 15.305 1 86.12 8 SER B CA 1
ATOM 1372 C C . SER B 1 8 ? 12.656 21.109 15 1 86.12 8 SER B C 1
ATOM 1374 O O . SER B 1 8 ? 12.109 22.156 14.625 1 86.12 8 SER B O 1
ATOM 1376 N N . LEU B 1 9 ? 12.062 19.969 15.141 1 90.94 9 LEU B N 1
ATOM 1377 C CA . LEU B 1 9 ? 10.648 19.875 14.797 1 90.94 9 LEU B CA 1
ATOM 1378 C C . LEU B 1 9 ? 9.781 20.125 16.031 1 90.94 9 LEU B C 1
ATOM 1380 O O . LEU B 1 9 ? 10.211 19.891 17.156 1 90.94 9 LEU B O 1
ATOM 1384 N N . PRO B 1 10 ? 8.547 20.625 15.773 1 89.56 10 PRO B N 1
ATOM 1385 C CA . PRO B 1 10 ? 7.609 20.734 16.891 1 89.56 10 PRO B CA 1
ATOM 1386 C C . PRO B 1 10 ? 7.391 19.406 17.609 1 89.56 10 PRO B C 1
ATOM 1388 O O . PRO B 1 10 ? 7.613 18.344 17.031 1 89.56 10 PRO B O 1
ATOM 1391 N N . PRO B 1 11 ? 6.984 19.453 18.844 1 87.44 11 PRO B N 1
ATOM 1392 C CA . PRO B 1 11 ? 6.832 18.219 19.625 1 87.44 11 PRO B CA 1
ATOM 1393 C C . PRO B 1 11 ? 5.773 17.281 19.047 1 87.44 11 PRO B C 1
ATOM 1395 O O . PRO B 1 11 ? 4.891 17.734 18.312 1 87.44 11 PRO B O 1
ATOM 1398 N N . PRO B 1 12 ? 5.852 15.984 19.375 1 87 12 PRO B N 1
ATOM 1399 C CA . PRO B 1 12 ? 4.977 14.969 18.781 1 87 12 PRO B CA 1
ATOM 1400 C C . PRO B 1 12 ? 3.57 14.984 19.391 1 87 12 PRO B C 1
ATOM 1402 O O . PRO B 1 12 ? 2.66 14.344 18.859 1 87 12 PRO B O 1
ATOM 1405 N N . GLY B 1 13 ? 3.395 15.68 20.422 1 87.06 13 GLY B N 1
ATOM 1406 C CA . GLY B 1 13 ? 2.094 15.711 21.062 1 87.06 13 GLY B CA 1
ATOM 1407 C C . GLY B 1 13 ? 0.988 16.219 20.156 1 87.06 13 GLY B C 1
ATOM 1408 O O . GLY B 1 13 ? 0.768 15.672 19.078 1 87.06 13 GLY B O 1
ATOM 1409 N N . ASN B 1 14 ? 0.391 17.312 20.312 1 90.44 14 ASN B N 1
ATOM 1410 C CA . ASN B 1 14 ? -0.67 17.875 19.484 1 90.44 14 ASN B CA 1
ATOM 1411 C C . ASN B 1 14 ? -0.115 18.5 18.219 1 90.44 14 ASN B C 1
ATOM 1413 O O . ASN B 1 14 ? 0.941 19.141 18.234 1 90.44 14 ASN B O 1
ATOM 1417 N N . PRO B 1 15 ? -0.843 18.266 17.141 1 95.31 15 PRO B N 1
ATOM 1418 C CA . PRO B 1 15 ? -0.378 18.859 15.875 1 95.31 15 PRO B CA 1
ATOM 1419 C C . PRO B 1 15 ? -0.237 20.375 15.953 1 95.31 15 PRO B C 1
ATOM 1421 O O . PRO B 1 15 ? -1.149 21.062 16.422 1 95.31 15 PRO B O 1
ATOM 1424 N N . ASP B 1 16 ? 0.898 20.844 15.594 1 95.06 16 ASP B N 1
ATOM 1425 C CA . ASP B 1 16 ? 1.176 22.281 15.5 1 95.06 16 ASP B CA 1
ATOM 1426 C C . ASP B 1 16 ? 1.561 22.672 14.078 1 95.06 16 ASP B C 1
ATOM 1428 O O . ASP B 1 16 ? 2.723 22.984 13.805 1 95.06 16 ASP B O 1
ATOM 1432 N N . TRP B 1 17 ? 0.579 22.781 13.234 1 95.62 17 TRP B N 1
ATOM 1433 C CA . TRP B 1 17 ? 0.791 23.047 11.812 1 95.62 17 TRP B CA 1
ATOM 1434 C C . TRP B 1 17 ? 1.238 24.484 11.594 1 95.62 17 TRP B C 1
ATOM 1436 O O . TRP B 1 17 ? 1.88 24.797 10.586 1 95.62 17 TRP B O 1
ATOM 1446 N N . THR B 1 18 ? 0.852 25.359 12.477 1 94.25 18 THR B N 1
ATOM 1447 C CA . THR B 1 18 ? 1.323 26.734 12.398 1 94.25 18 THR B CA 1
ATOM 1448 C C . THR B 1 18 ? 2.842 26.797 12.531 1 94.25 18 THR B C 1
ATOM 1450 O O . THR B 1 18 ? 3.514 27.469 11.742 1 94.25 18 THR B O 1
ATOM 1453 N N . ALA B 1 19 ? 3.352 26.078 13.492 1 93.5 19 ALA B N 1
ATOM 1454 C CA . ALA B 1 19 ? 4.797 26.016 13.68 1 93.5 19 ALA B CA 1
ATOM 1455 C C . ALA B 1 19 ? 5.484 25.375 12.477 1 93.5 19 ALA B C 1
ATOM 1457 O O . ALA B 1 19 ? 6.555 25.828 12.055 1 93.5 19 ALA B O 1
ATOM 1458 N N . LEU B 1 20 ? 4.887 24.375 11.867 1 93.5 20 LEU B N 1
ATOM 1459 C CA . LEU B 1 20 ? 5.484 23.703 10.719 1 93.5 20 LEU B CA 1
ATOM 1460 C C . LEU B 1 20 ? 5.457 24.609 9.492 1 93.5 20 LEU B C 1
ATOM 1462 O O . LEU B 1 20 ? 6.395 24.609 8.688 1 93.5 20 LEU B O 1
ATOM 1466 N N . TYR B 1 21 ? 4.391 25.328 9.43 1 93.06 21 TYR B N 1
ATOM 1467 C CA . TYR B 1 21 ? 4.27 26.266 8.305 1 93.06 21 TYR B CA 1
ATOM 1468 C C . TYR B 1 21 ? 5.383 27.297 8.336 1 93.06 21 TYR B C 1
ATOM 1470 O O . TYR B 1 21 ? 5.863 27.734 7.285 1 93.06 21 TYR B O 1
ATOM 1478 N N . ALA B 1 22 ? 5.805 27.688 9.43 1 91.12 22 ALA B N 1
ATOM 1479 C CA . ALA B 1 22 ? 6.852 28.688 9.594 1 91.12 22 ALA B CA 1
ATOM 1480 C C . ALA B 1 22 ? 8.234 28.031 9.648 1 91.12 22 ALA B C 1
ATOM 1482 O O . ALA B 1 22 ? 9.25 28.719 9.758 1 91.12 22 ALA B O 1
ATOM 1483 N N . HIS B 1 23 ? 8.234 26.75 9.586 1 90.94 23 HIS B N 1
ATOM 1484 C CA . HIS B 1 23 ? 9.445 25.969 9.82 1 90.94 23 HIS B CA 1
ATOM 1485 C C . HIS B 1 23 ? 10.414 26.094 8.656 1 90.94 23 HIS B C 1
ATOM 1487 O O . HIS B 1 23 ? 10 26.125 7.492 1 90.94 23 HIS B O 1
ATOM 1493 N N . PRO B 1 24 ? 11.734 26.094 8.859 1 90.12 24 PRO B N 1
ATOM 1494 C CA . PRO B 1 24 ? 12.75 26.234 7.809 1 90.12 24 PRO B CA 1
ATOM 1495 C C . PRO B 1 24 ? 12.695 25.109 6.781 1 90.12 24 PRO B C 1
ATOM 1497 O O . PRO B 1 24 ? 13.289 25.219 5.707 1 90.12 24 PRO B O 1
ATOM 1500 N N . ALA B 1 25 ? 12.055 24.016 7.082 1 89 25 ALA B N 1
ATOM 1501 C CA . ALA B 1 25 ? 11.891 22.922 6.129 1 89 25 ALA B CA 1
ATOM 1502 C C . ALA B 1 25 ? 11.203 23.406 4.855 1 89 25 ALA B C 1
ATOM 1504 O O . ALA B 1 25 ? 11.438 22.859 3.773 1 89 25 ALA B O 1
ATOM 1505 N N . ARG B 1 26 ? 10.414 24.359 4.945 1 91.06 26 ARG B N 1
ATOM 1506 C CA . ARG B 1 26 ? 9.758 24.922 3.777 1 91.06 26 ARG B CA 1
ATOM 1507 C C . ARG B 1 26 ? 10.758 25.625 2.863 1 91.06 26 ARG B C 1
ATOM 1509 O O . ARG B 1 26 ? 10.734 25.422 1.646 1 91.06 26 ARG B O 1
ATOM 1516 N N . ASP B 1 27 ? 11.625 26.297 3.467 1 89.06 27 ASP B N 1
ATOM 1517 C CA . ASP B 1 27 ? 12.641 27.016 2.707 1 89.06 27 ASP B CA 1
ATOM 1518 C C . ASP B 1 27 ? 13.641 26.047 2.082 1 89.06 27 ASP B C 1
ATOM 1520 O O . ASP B 1 27 ? 14.188 26.312 1.009 1 89.06 27 ASP B O 1
ATOM 1524 N N . ALA B 1 28 ? 13.828 24.906 2.768 1 91.5 28 ALA B N 1
ATOM 1525 C CA . ALA B 1 28 ? 14.781 23.906 2.314 1 91.5 28 ALA B CA 1
ATOM 1526 C C . ALA B 1 28 ? 14.195 23.047 1.197 1 91.5 28 ALA B C 1
ATOM 1528 O O . ALA B 1 28 ? 14.875 22.188 0.641 1 91.5 28 ALA B O 1
ATOM 1529 N N . GLY B 1 29 ? 12.898 23.219 0.914 1 93 29 GLY B N 1
ATOM 1530 C CA . GLY B 1 29 ? 12.266 22.469 -0.155 1 93 29 GLY B CA 1
ATOM 1531 C C . GLY B 1 29 ? 11.773 21.094 0.288 1 93 29 GLY B C 1
ATOM 1532 O O . GLY B 1 29 ? 11.508 20.234 -0.545 1 93 29 GLY B O 1
ATOM 1533 N N . LEU B 1 30 ? 11.688 20.891 1.593 1 96.25 30 LEU B N 1
ATOM 1534 C CA . LEU B 1 30 ? 11.266 19.594 2.127 1 96.25 30 LEU B CA 1
ATOM 1535 C C . LEU B 1 30 ? 9.773 19.594 2.441 1 96.25 30 LEU B C 1
ATOM 1537 O O . LEU B 1 30 ? 9.148 18.547 2.547 1 96.25 30 LEU B O 1
ATOM 1541 N N . LEU B 1 31 ? 9.25 20.766 2.688 1 97.06 31 LEU B N 1
ATOM 1542 C CA . LEU B 1 31 ? 7.844 20.906 3.068 1 97.06 31 LEU B CA 1
ATOM 1543 C C . LEU B 1 31 ? 7.113 21.844 2.127 1 97.06 31 LEU B C 1
ATOM 1545 O O . LEU B 1 31 ? 7.477 23.031 2.021 1 97.06 31 LEU B O 1
ATOM 1549 N N . HIS B 1 32 ? 6.086 21.344 1.454 1 97.56 32 HIS B N 1
ATOM 1550 C CA . HIS B 1 32 ? 5.34 22.109 0.461 1 97.56 32 HIS B CA 1
ATOM 1551 C C . HIS B 1 32 ? 3.865 22.203 0.839 1 97.56 32 HIS B C 1
ATOM 1553 O O . HIS B 1 32 ? 3.143 21.203 0.809 1 97.56 32 HIS B O 1
ATOM 1559 N N . PHE B 1 33 ? 3.436 23.391 1.224 1 97 33 PHE B N 1
ATOM 1560 C CA . PHE B 1 33 ? 2.01 23.656 1.38 1 97 33 PHE B CA 1
ATOM 1561 C C . PHE B 1 33 ? 1.403 24.141 0.067 1 97 33 PHE B C 1
ATOM 1563 O O . PHE B 1 33 ? 2.111 24.656 -0.793 1 97 33 PHE B O 1
ATOM 1570 N N . GLY B 1 34 ? 0.123 23.891 -0.088 1 96.62 34 GLY B N 1
ATOM 1571 C CA . GLY B 1 34 ? -0.529 24.281 -1.329 1 96.62 34 GLY B CA 1
ATOM 1572 C C . GLY B 1 34 ? -0.152 23.391 -2.502 1 96.62 34 GLY B C 1
ATOM 1573 O O . GLY B 1 34 ? -0.304 23.797 -3.658 1 96.62 34 GLY B O 1
ATOM 1574 N N . ALA B 1 35 ? 0.338 22.281 -2.191 1 96.94 35 ALA B N 1
ATOM 1575 C CA . ALA B 1 35 ? 0.754 21.328 -3.225 1 96.94 35 ALA B CA 1
ATOM 1576 C C . ALA B 1 35 ? -0.451 20.641 -3.844 1 96.94 35 ALA B C 1
ATOM 1578 O O . ALA B 1 35 ? -1.569 20.75 -3.336 1 96.94 35 ALA B O 1
ATOM 1579 N N . GLY B 1 36 ? -0.226 20 -4.898 1 97.69 36 GLY B N 1
ATOM 1580 C CA . GLY B 1 36 ? -1.152 19.078 -5.551 1 97.69 36 GLY B CA 1
ATOM 1581 C C . GLY B 1 36 ? -0.458 17.953 -6.285 1 97.69 36 GLY B C 1
ATOM 1582 O O . GLY B 1 36 ? 0.769 17.844 -6.254 1 97.69 36 GLY B O 1
ATOM 1583 N N . PRO B 1 37 ? -1.259 17.188 -6.871 1 98.38 37 PRO B N 1
ATOM 1584 C CA . PRO B 1 37 ? -0.667 16.031 -7.547 1 98.38 37 PRO B CA 1
ATOM 1585 C C . PRO B 1 37 ? 0.387 16.422 -8.578 1 98.38 37 PRO B C 1
ATOM 1587 O O . PRO B 1 37 ? 1.405 15.75 -8.719 1 98.38 37 PRO B O 1
ATOM 1590 N N . ALA B 1 38 ? 0.149 17.5 -9.25 1 98.12 38 ALA B N 1
ATOM 1591 C CA . ALA B 1 38 ? 1.094 17.922 -10.281 1 98.12 38 ALA B CA 1
ATOM 1592 C C . ALA B 1 38 ? 2.447 18.281 -9.672 1 98.12 38 ALA B C 1
ATOM 1594 O O . ALA B 1 38 ? 3.494 17.922 -10.227 1 98.12 38 ALA B O 1
ATOM 1595 N N . LEU B 1 39 ? 2.398 19.016 -8.57 1 98.31 39 LEU B N 1
ATOM 1596 C CA . LEU B 1 39 ? 3.654 19.359 -7.91 1 98.31 39 LEU B CA 1
ATOM 1597 C C . LEU B 1 39 ? 4.336 18.094 -7.371 1 98.31 39 LEU B C 1
ATOM 1599 O O . LEU B 1 39 ? 5.562 17.969 -7.445 1 98.31 39 LEU B O 1
ATOM 1603 N N . VAL B 1 40 ? 3.59 17.172 -6.773 1 98.62 40 VAL B N 1
ATOM 1604 C CA . VAL B 1 40 ? 4.145 15.906 -6.297 1 98.62 40 VAL B CA 1
ATOM 1605 C C . VAL B 1 40 ? 4.875 15.195 -7.438 1 98.62 40 VAL B C 1
ATOM 1607 O O . VAL B 1 40 ? 6.02 14.766 -7.277 1 98.62 40 VAL B O 1
ATOM 1610 N N . ALA B 1 41 ? 4.238 15.141 -8.609 1 98.44 41 ALA B N 1
ATOM 1611 C CA . ALA B 1 41 ? 4.816 14.469 -9.766 1 98.44 41 ALA B CA 1
ATOM 1612 C C . ALA B 1 41 ? 6.133 15.117 -10.18 1 98.44 41 ALA B C 1
ATOM 1614 O O . ALA B 1 41 ? 7.07 14.422 -10.586 1 98.44 41 ALA B O 1
ATOM 1615 N N . ARG B 1 42 ? 6.184 16.375 -10.023 1 97.38 42 ARG B N 1
ATOM 1616 C CA . ARG B 1 42 ? 7.348 17.141 -10.469 1 97.38 42 ARG B CA 1
ATOM 1617 C C . ARG B 1 42 ? 8.5 17 -9.477 1 97.38 42 ARG B C 1
ATOM 1619 O O . ARG B 1 42 ? 9.672 17.016 -9.867 1 97.38 42 ARG B O 1
ATOM 1626 N N . ARG B 1 43 ? 8.172 16.812 -8.18 1 97.19 43 ARG B N 1
ATOM 1627 C CA . ARG B 1 43 ? 9.211 17 -7.172 1 97.19 43 ARG B CA 1
ATOM 1628 C C . ARG B 1 43 ? 9.555 15.68 -6.492 1 97.19 43 ARG B C 1
ATOM 1630 O O . ARG B 1 43 ? 10.656 15.516 -5.969 1 97.19 43 ARG B O 1
ATOM 1637 N N . ALA B 1 44 ? 8.555 14.758 -6.406 1 96.31 44 ALA B N 1
ATOM 1638 C CA . ALA B 1 44 ? 8.867 13.477 -5.789 1 96.31 44 ALA B CA 1
ATOM 1639 C C . ALA B 1 44 ? 9.844 12.68 -6.648 1 96.31 44 ALA B C 1
ATOM 1641 O O . ALA B 1 44 ? 9.93 12.891 -7.859 1 96.31 44 ALA B O 1
ATOM 1642 N N . LYS B 1 45 ? 10.602 11.789 -6.012 1 95 45 LYS B N 1
ATOM 1643 C CA . LYS B 1 45 ? 11.594 10.992 -6.727 1 95 45 LYS B CA 1
ATOM 1644 C C . LYS B 1 45 ? 10.93 10.055 -7.73 1 95 45 LYS B C 1
ATOM 1646 O O . LYS B 1 45 ? 10.039 9.281 -7.367 1 95 45 LYS B O 1
ATOM 1651 N N . LEU B 1 46 ? 11.414 10.086 -8.93 1 91.88 46 LEU B N 1
ATOM 1652 C CA . LEU B 1 46 ? 10.883 9.25 -10.008 1 91.88 46 LEU B CA 1
ATOM 1653 C C . LEU B 1 46 ? 11.141 7.77 -9.719 1 91.88 46 LEU B C 1
ATOM 1655 O O . LEU B 1 46 ? 12.227 7.398 -9.266 1 91.88 46 LEU B O 1
ATOM 1659 N N . GLY B 1 47 ? 10.141 6.988 -9.984 1 94.81 47 GLY B N 1
ATOM 1660 C CA . GLY B 1 47 ? 10.312 5.551 -9.859 1 94.81 47 GLY B CA 1
ATOM 1661 C C . GLY B 1 47 ? 10.148 5.055 -8.43 1 94.81 47 GLY B C 1
ATOM 1662 O O . GLY B 1 47 ? 10.352 3.869 -8.156 1 94.81 47 GLY B O 1
ATOM 1663 N N . ARG B 1 48 ? 9.875 5.949 -7.539 1 98 48 ARG B N 1
ATOM 1664 C CA . ARG B 1 48 ? 9.617 5.582 -6.148 1 98 48 ARG B CA 1
ATOM 1665 C C . ARG B 1 48 ? 8.195 5.953 -5.734 1 98 48 ARG B C 1
ATOM 1667 O O . ARG B 1 48 ? 7.656 6.961 -6.195 1 98 48 ARG B O 1
ATOM 1674 N N . PRO B 1 49 ? 7.641 5.18 -4.891 1 98.88 49 PRO B N 1
ATOM 1675 C CA . PRO B 1 49 ? 6.289 5.531 -4.449 1 98.88 49 PRO B CA 1
ATOM 1676 C C . PRO B 1 49 ? 6.277 6.637 -3.398 1 98.88 49 PRO B C 1
ATOM 1678 O O . PRO B 1 49 ? 7.316 6.934 -2.803 1 98.88 49 PRO B O 1
ATOM 1681 N N . VAL B 1 50 ? 5.129 7.242 -3.252 1 98.94 50 VAL B N 1
ATOM 1682 C CA . VAL B 1 50 ? 4.918 8.195 -2.172 1 98.94 50 VAL B CA 1
ATOM 1683 C C . VAL B 1 50 ? 3.994 7.59 -1.118 1 98.94 50 VAL B C 1
ATOM 1685 O O . VAL B 1 50 ? 3.199 6.699 -1.42 1 98.94 50 VAL B O 1
ATOM 1688 N N . TYR B 1 51 ? 4.141 8.008 0.116 1 98.94 51 TYR B N 1
ATOM 1689 C CA . TYR B 1 51 ? 3.277 7.656 1.239 1 98.94 51 TYR B CA 1
ATOM 1690 C C . TYR B 1 51 ? 2.057 8.562 1.297 1 98.94 51 TYR B C 1
ATOM 1692 O O . TYR B 1 51 ? 2.186 9.781 1.468 1 98.94 51 TYR B O 1
ATOM 1700 N N . LEU B 1 52 ? 0.91 8.008 1.158 1 99 52 LEU B N 1
ATOM 1701 C CA . LEU B 1 52 ? -0.322 8.789 1.189 1 99 52 LEU B CA 1
ATOM 1702 C C . LEU B 1 52 ? -0.923 8.797 2.592 1 99 52 LEU B C 1
ATOM 1704 O O . LEU B 1 52 ? -1.472 7.793 3.045 1 99 52 LEU B O 1
ATOM 1708 N N . ALA B 1 53 ? -0.806 9.914 3.252 1 98.94 53 ALA B N 1
ATOM 1709 C CA . ALA B 1 53 ? -1.31 10.086 4.613 1 98.94 53 ALA B CA 1
ATOM 1710 C C . ALA B 1 53 ? -2.699 10.719 4.609 1 98.94 53 ALA B C 1
ATOM 1712 O O . ALA B 1 53 ? -2.85 11.898 4.281 1 98.94 53 ALA B O 1
ATOM 1713 N N . THR B 1 54 ? -3.689 9.977 4.957 1 98.75 54 THR B N 1
ATOM 1714 C CA . THR B 1 54 ? -5.062 10.461 5.031 1 98.75 54 THR B CA 1
ATOM 1715 C C . THR B 1 54 ? -5.664 10.18 6.406 1 98.75 54 THR B C 1
ATOM 1717 O O . THR B 1 54 ? -5.238 9.25 7.094 1 98.75 54 THR B O 1
ATOM 1720 N N . PRO B 1 55 ? -6.598 10.992 6.789 1 98 55 PRO B N 1
ATOM 1721 C CA . PRO B 1 55 ? -7.172 10.766 8.117 1 98 55 PRO B CA 1
ATOM 1722 C C . PRO B 1 55 ? -7.996 9.484 8.188 1 98 55 PRO B C 1
ATOM 1724 O O . PRO B 1 55 ? -8.641 9.102 7.207 1 98 55 PRO B O 1
ATOM 1727 N N . TYR B 1 56 ? -8.016 8.836 9.398 1 98.06 56 TYR B N 1
ATOM 1728 C CA . TYR B 1 56 ? -8.758 7.586 9.5 1 98.06 56 TYR B CA 1
ATOM 1729 C C . TYR B 1 56 ? -9.5 7.508 10.836 1 98.06 56 TYR B C 1
ATOM 1731 O O . TYR B 1 56 ? -10.734 7.484 10.859 1 98.06 56 TYR B O 1
ATOM 1739 N N . SER B 1 57 ? -8.82 7.543 12.023 1 95.81 57 SER B N 1
ATOM 1740 C CA . SER B 1 57 ? -9.414 7.211 13.32 1 95.81 57 SER B CA 1
ATOM 1741 C C . SER B 1 57 ? -10.625 8.086 13.617 1 95.81 57 SER B C 1
ATOM 1743 O O . SER B 1 57 ? -11.688 7.582 13.977 1 95.81 57 SER B O 1
ATOM 1745 N N . LEU B 1 58 ? -10.477 9.398 13.391 1 92.56 58 LEU B N 1
ATOM 1746 C CA . LEU B 1 58 ? -11.586 10.305 13.695 1 92.56 58 LEU B CA 1
ATOM 1747 C C . LEU B 1 58 ? -12.68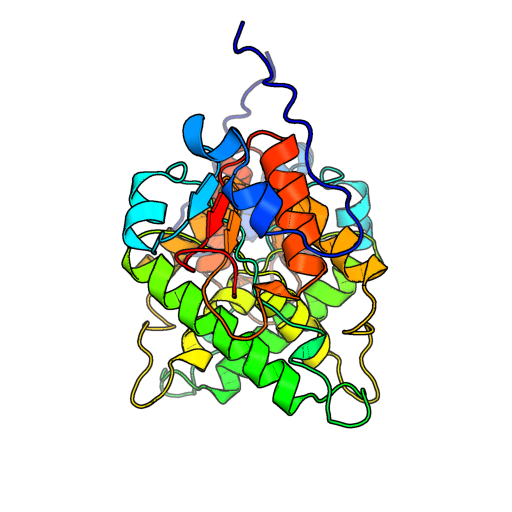 10.188 12.641 1 92.56 58 LEU B C 1
ATOM 1749 O O . LEU B 1 58 ? -13.836 10.547 12.898 1 92.56 58 LEU B O 1
ATOM 1753 N N . ARG B 1 59 ? -12.297 9.664 11.484 1 95.75 59 ARG B N 1
ATOM 1754 C CA . ARG B 1 59 ? -13.234 9.547 10.375 1 95.75 59 ARG B CA 1
ATOM 1755 C C . ARG B 1 59 ? -13.984 8.211 10.43 1 95.75 59 ARG B C 1
ATOM 1757 O O . ARG B 1 59 ? -15.031 8.055 9.805 1 95.75 59 ARG B O 1
ATOM 1764 N N . ALA B 1 60 ? -13.422 7.266 11.148 1 97.25 60 ALA B N 1
ATOM 1765 C CA . ALA B 1 60 ? -13.945 5.902 11.094 1 97.25 60 ALA B CA 1
ATOM 1766 C C . ALA B 1 60 ? -14.742 5.566 12.352 1 97.25 60 ALA B C 1
ATOM 1768 O O . ALA B 1 60 ? -15.055 4.402 12.602 1 97.25 60 ALA B O 1
ATOM 1769 N N . VAL B 1 61 ? -15.102 6.586 13.203 1 96.62 61 VAL B N 1
ATOM 1770 C CA . VAL B 1 61 ? -15.859 6.34 14.422 1 96.62 61 VAL B CA 1
ATOM 1771 C C . VAL B 1 61 ? -17.172 7.113 14.383 1 96.62 61 VAL B C 1
ATOM 1773 O O . VAL B 1 61 ? -17.25 8.18 13.766 1 96.62 61 VAL B O 1
ATOM 1776 N N . ASP B 1 62 ? -18.109 6.555 14.992 1 96.12 62 ASP B N 1
ATOM 1777 C CA . ASP B 1 62 ? -19.391 7.246 15.07 1 96.12 62 ASP B CA 1
ATOM 1778 C C . ASP B 1 62 ? -19.406 8.25 16.219 1 96.12 62 ASP B C 1
ATOM 1780 O O . ASP B 1 62 ? -18.359 8.555 16.797 1 96.12 62 ASP B O 1
ATOM 1784 N N . ARG B 1 63 ? -20.641 8.773 16.484 1 94.88 63 ARG B N 1
ATOM 1785 C CA . ARG B 1 63 ? -20.781 9.844 17.469 1 94.88 63 ARG B CA 1
ATOM 1786 C C . ARG B 1 63 ? -20.391 9.375 18.859 1 94.88 63 ARG B C 1
ATOM 1788 O O . ARG B 1 63 ? -19.953 10.18 19.688 1 94.88 63 ARG B O 1
ATOM 1795 N N . GLU B 1 64 ? -20.484 8.164 19.109 1 95.81 64 GLU B N 1
ATOM 1796 C CA . GLU B 1 64 ? -20.172 7.586 20.406 1 95.81 64 GLU B CA 1
ATOM 1797 C C . GLU B 1 64 ? -18.719 7.125 20.484 1 95.81 64 GLU B C 1
ATOM 1799 O O . GLU B 1 64 ? -18.297 6.551 21.484 1 95.81 64 GLU B O 1
ATOM 1804 N N . GLY B 1 65 ? -18 7.297 19.422 1 93.75 65 GLY B N 1
ATOM 1805 C CA . GLY B 1 65 ? -16.594 6.93 19.406 1 93.75 65 GLY B CA 1
ATOM 1806 C C . GLY B 1 65 ? -16.344 5.48 19.016 1 93.75 65 GLY B C 1
ATOM 1807 O O . GLY B 1 65 ? -15.234 4.973 19.141 1 93.75 65 GLY B O 1
ATOM 1808 N N . ARG B 1 66 ? -17.438 4.832 18.578 1 95 66 ARG B N 1
ATOM 1809 C CA . ARG B 1 66 ? -17.312 3.432 18.188 1 95 66 ARG B CA 1
ATOM 1810 C C . ARG B 1 66 ? -16.953 3.303 16.719 1 95 66 ARG B C 1
ATOM 1812 O O . ARG B 1 66 ? -17.469 4.043 15.875 1 95 66 ARG B O 1
ATOM 1819 N N . TRP B 1 67 ? -16.062 2.396 16.453 1 96 67 TRP B N 1
ATOM 1820 C CA . TRP B 1 67 ? -15.672 2.143 15.062 1 96 67 TRP B CA 1
ATOM 1821 C C . TRP B 1 67 ? -16.891 1.756 14.219 1 96 67 TRP B C 1
ATOM 1823 O O . TRP B 1 67 ? -17.734 0.97 14.656 1 96 67 TRP B O 1
ATOM 1833 N N . SER B 1 68 ? -16.984 2.307 13.07 1 96.44 68 SER B N 1
ATOM 1834 C CA . SER B 1 68 ? -18.031 2.041 12.094 1 96.44 68 SER B CA 1
ATOM 1835 C C . SER B 1 68 ? -17.453 1.526 10.781 1 96.44 68 SER B C 1
ATOM 1837 O O . SER B 1 68 ? -16.641 2.199 10.148 1 96.44 68 SER B O 1
ATOM 1839 N N . ALA B 1 69 ? -17.906 0.36 10.352 1 95.81 69 ALA B N 1
ATOM 1840 C CA . ALA B 1 69 ? -17.438 -0.217 9.094 1 95.81 69 ALA B CA 1
ATOM 1841 C C . ALA B 1 69 ? -17.766 0.699 7.914 1 95.81 69 ALA B C 1
ATOM 1843 O O . ALA B 1 69 ? -16.953 0.841 6.988 1 95.81 69 ALA B O 1
ATOM 1844 N N . ASP B 1 70 ? -18.922 1.291 7.973 1 96.62 70 ASP B N 1
ATOM 1845 C CA . ASP B 1 70 ? -19.344 2.182 6.891 1 96.62 70 ASP B CA 1
ATOM 1846 C C . ASP B 1 70 ? -18.453 3.428 6.84 1 96.62 70 ASP B C 1
ATOM 1848 O O . ASP B 1 70 ? -18.047 3.859 5.758 1 96.62 70 ASP B O 1
ATOM 1852 N N . MET B 1 71 ? -18.203 4.008 7.977 1 97.88 71 MET B N 1
ATOM 1853 C CA . MET B 1 71 ? -17.359 5.203 8.039 1 97.88 71 MET B CA 1
ATOM 1854 C C . MET B 1 71 ? -15.914 4.871 7.68 1 97.88 71 MET B C 1
ATOM 1856 O O . MET B 1 71 ? -15.227 5.676 7.051 1 97.88 71 MET B O 1
ATOM 1860 N N . SER B 1 72 ? -15.453 3.703 8.109 1 97.69 72 SER B N 1
ATOM 1861 C CA . SER B 1 72 ? -14.148 3.199 7.684 1 97.69 72 SER B CA 1
ATOM 1862 C C . SER B 1 72 ? -14.07 3.068 6.168 1 97.69 72 SER B C 1
ATOM 1864 O O . SER B 1 72 ? -13.102 3.516 5.547 1 97.69 72 SER B O 1
ATOM 1866 N N . ALA B 1 73 ? -15.086 2.496 5.586 1 97.75 73 ALA B N 1
ATOM 1867 C CA . ALA B 1 73 ? -15.133 2.344 4.133 1 97.75 73 ALA B CA 1
ATOM 1868 C C . ALA B 1 73 ? -15.094 3.703 3.439 1 97.75 73 ALA B C 1
ATOM 1870 O O . ALA B 1 73 ? -14.445 3.857 2.4 1 97.75 73 ALA B O 1
ATOM 1871 N N . ALA B 1 74 ? -15.781 4.637 4.023 1 98.19 74 ALA B N 1
ATOM 1872 C CA . ALA B 1 74 ? -15.773 5.984 3.461 1 98.19 74 ALA B CA 1
ATOM 1873 C C . ALA B 1 74 ? -14.375 6.594 3.518 1 98.19 74 ALA B C 1
ATOM 1875 O O . ALA B 1 74 ? -13.938 7.238 2.564 1 98.19 74 ALA B O 1
ATOM 1876 N N . ALA B 1 75 ? -13.695 6.383 4.617 1 98.56 75 ALA B N 1
ATOM 1877 C CA . ALA B 1 75 ? -12.32 6.867 4.754 1 98.56 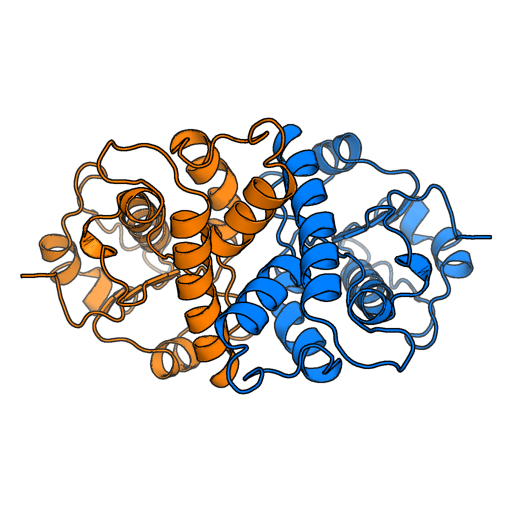75 ALA B CA 1
ATOM 1878 C C . ALA B 1 75 ? -11.398 6.207 3.732 1 98.56 75 ALA B C 1
ATOM 1880 O O . ALA B 1 75 ? -10.555 6.867 3.127 1 98.56 75 ALA B O 1
ATOM 1881 N N . MET B 1 76 ? -11.555 4.945 3.529 1 98.62 76 MET B N 1
ATOM 1882 C CA . MET B 1 76 ? -10.805 4.234 2.498 1 98.62 76 MET B CA 1
AT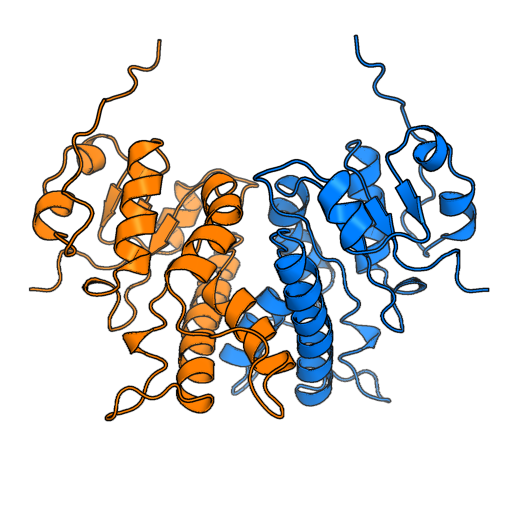OM 1883 C C . MET B 1 76 ? -11.094 4.82 1.118 1 98.62 76 MET B C 1
ATOM 1885 O O . MET B 1 76 ? -10.18 4.949 0.295 1 98.62 76 MET B O 1
ATOM 1889 N N . GLY B 1 77 ? -12.344 5.09 0.91 1 98.25 77 GLY B N 1
ATOM 1890 C CA . GLY B 1 77 ? -12.727 5.695 -0.356 1 98.25 77 GLY B CA 1
ATOM 1891 C C . GLY B 1 77 ? -12.023 7.012 -0.623 1 98.25 77 GLY B C 1
ATOM 1892 O O . GLY B 1 77 ? -11.602 7.281 -1.748 1 98.25 77 GLY B O 1
ATOM 1893 N N . ASP B 1 78 ? -11.914 7.84 0.405 1 98.5 78 ASP B N 1
ATOM 1894 C CA . ASP B 1 78 ? -11.195 9.102 0.271 1 98.5 78 ASP B CA 1
ATOM 1895 C C . ASP B 1 78 ? -9.742 8.859 -0.136 1 98.5 78 ASP B C 1
ATOM 1897 O O . ASP B 1 78 ? -9.227 9.539 -1.024 1 98.5 78 ASP B O 1
ATOM 1901 N N . ALA B 1 79 ? -9.133 7.91 0.504 1 98.75 79 ALA B N 1
ATOM 1902 C CA . ALA B 1 79 ? -7.762 7.547 0.141 1 98.75 79 ALA B CA 1
ATOM 1903 C C . ALA B 1 79 ? -7.691 7.027 -1.292 1 98.75 79 ALA B C 1
ATOM 1905 O O . ALA B 1 79 ? -6.789 7.395 -2.049 1 98.75 79 ALA B O 1
ATOM 1906 N N . GLY B 1 80 ? -8.688 6.219 -1.645 1 98.69 80 GLY B N 1
ATOM 1907 C CA . GLY B 1 80 ? -8.742 5.668 -2.988 1 98.69 80 GLY B CA 1
ATOM 1908 C C . GLY B 1 80 ? -8.844 6.73 -4.066 1 98.69 80 GLY B C 1
ATOM 1909 O O . GLY B 1 80 ? -8.172 6.641 -5.102 1 98.69 80 GLY B O 1
ATOM 1910 N N . ARG B 1 81 ? -9.656 7.719 -3.826 1 98.5 81 ARG B N 1
ATOM 1911 C CA . ARG B 1 81 ? -9.805 8.805 -4.785 1 98.5 81 ARG B CA 1
ATOM 1912 C C . ARG B 1 81 ? -8.484 9.555 -4.984 1 98.5 81 ARG B C 1
ATOM 1914 O O . ARG B 1 81 ? -8.148 9.938 -6.102 1 98.5 81 ARG B O 1
ATOM 1921 N N . GLU B 1 82 ? -7.758 9.695 -3.92 1 98.75 82 GLU B N 1
ATOM 1922 C CA . GLU B 1 82 ? -6.477 10.375 -4.047 1 98.75 82 GLU B CA 1
ATOM 1923 C C . GLU B 1 82 ? -5.453 9.508 -4.77 1 98.75 82 GLU B C 1
ATOM 1925 O O . GLU B 1 82 ? -4.617 10.016 -5.52 1 98.75 82 GLU B O 1
ATOM 1930 N N . ILE B 1 83 ? -5.473 8.164 -4.535 1 98.81 83 ILE B N 1
ATOM 1931 C CA . ILE B 1 83 ? -4.602 7.27 -5.289 1 98.81 83 ILE B CA 1
ATOM 1932 C C . ILE B 1 83 ? -4.828 7.477 -6.785 1 98.81 83 ILE B C 1
ATOM 1934 O O . ILE B 1 83 ? -3.869 7.582 -7.555 1 98.81 83 ILE B O 1
ATOM 1938 N N . VAL B 1 84 ? -6.082 7.609 -7.199 1 98.38 84 VAL B N 1
ATOM 1939 C CA . VAL B 1 84 ? -6.426 7.789 -8.602 1 98.38 84 VAL B CA 1
ATOM 1940 C C . VAL B 1 84 ? -5.891 9.133 -9.102 1 98.38 84 VAL B C 1
ATOM 1942 O O . VAL B 1 84 ? -5.305 9.211 -10.188 1 98.38 84 VAL B O 1
ATOM 1945 N N . ARG B 1 85 ? -6.066 10.156 -8.328 1 98.19 85 ARG B N 1
ATOM 1946 C CA . ARG B 1 85 ? -5.598 11.477 -8.727 1 98.19 85 ARG B CA 1
ATOM 1947 C C . ARG B 1 85 ? -4.086 11.477 -8.938 1 98.19 85 ARG B C 1
ATOM 1949 O O . ARG B 1 85 ? -3.588 12.055 -9.906 1 98.19 85 ARG B O 1
ATOM 1956 N N . LEU B 1 86 ? -3.35 10.867 -8.07 1 98.69 86 LEU B N 1
ATOM 1957 C CA . LEU B 1 86 ? -1.897 10.789 -8.172 1 98.69 86 LEU B CA 1
ATOM 1958 C C . LEU B 1 86 ? -1.481 9.922 -9.352 1 98.69 86 LEU B C 1
ATOM 1960 O O . LEU B 1 86 ? -0.53 10.242 -10.07 1 98.69 86 LEU B O 1
ATOM 1964 N N . GLN B 1 87 ? -2.211 8.805 -9.516 1 97.88 87 GLN B N 1
ATOM 1965 C CA . GLN B 1 87 ? -1.93 7.93 -10.648 1 97.88 87 GLN B CA 1
ATOM 1966 C C . GLN B 1 87 ? -2.049 8.688 -11.969 1 97.88 87 GLN B C 1
ATOM 1968 O O . GLN B 1 87 ? -1.27 8.453 -12.898 1 97.88 87 GLN B O 1
ATOM 1973 N N . GLN B 1 88 ? -2.984 9.602 -12.078 1 96.75 88 GLN B N 1
ATOM 1974 C CA . GLN B 1 88 ? -3.254 10.344 -13.305 1 96.75 88 GLN B CA 1
ATOM 1975 C C . GLN B 1 88 ? -2.074 11.242 -13.672 1 96.75 88 GLN B C 1
ATOM 1977 O O . GLN B 1 88 ? -1.936 11.648 -14.828 1 96.75 88 GLN B O 1
ATOM 1982 N N . VAL B 1 89 ? -1.268 11.516 -12.695 1 97.56 89 VAL B N 1
ATOM 1983 C CA . VAL B 1 89 ? -0.099 12.344 -12.984 1 97.56 89 VAL B CA 1
ATOM 1984 C C . VAL B 1 89 ? 1.168 11.492 -12.891 1 97.56 89 VAL B C 1
ATOM 1986 O O . VAL B 1 89 ? 2.268 12.031 -12.719 1 97.56 89 VAL B O 1
ATOM 1989 N N . GLY B 1 90 ? 1.062 10.203 -12.852 1 97.19 90 GLY B N 1
ATOM 1990 C CA . GLY B 1 90 ? 2.188 9.289 -12.961 1 97.19 90 GLY B CA 1
ATOM 1991 C C . GLY B 1 90 ? 2.828 8.969 -11.625 1 97.19 90 GLY B C 1
ATOM 1992 O O . GLY B 1 90 ? 3.973 8.508 -11.57 1 97.19 90 GLY B O 1
ATOM 1993 N N . VAL B 1 91 ? 2.094 9.234 -10.5 1 98.56 91 VAL B N 1
ATOM 1994 C CA . VAL B 1 91 ? 2.658 9.016 -9.172 1 98.56 91 VAL B CA 1
ATOM 1995 C C . VAL B 1 91 ? 2.037 7.766 -8.547 1 98.56 91 VAL B C 1
ATOM 1997 O O . VAL B 1 91 ? 0.812 7.641 -8.484 1 98.56 91 VAL B O 1
ATOM 2000 N N . THR B 1 92 ? 2.861 6.805 -8.172 1 98.81 92 THR B N 1
ATOM 2001 C CA . THR B 1 92 ? 2.414 5.645 -7.41 1 98.81 92 THR B CA 1
ATOM 2002 C C . THR B 1 92 ? 2.322 5.973 -5.922 1 98.81 92 THR B C 1
ATOM 2004 O O . THR B 1 92 ? 3.312 6.375 -5.309 1 98.81 92 THR B O 1
ATOM 2007 N N . ALA B 1 93 ? 1.147 5.789 -5.391 1 98.88 93 ALA B N 1
ATOM 2008 C CA . ALA B 1 93 ? 0.923 6.129 -3.986 1 98.88 93 ALA B CA 1
ATOM 2009 C C . ALA B 1 93 ? 0.604 4.883 -3.166 1 98.88 93 ALA B C 1
ATOM 2011 O O . ALA B 1 93 ? -0.191 4.039 -3.588 1 98.88 93 ALA B O 1
ATOM 2012 N N . ILE B 1 94 ? 1.223 4.715 -2.037 1 98.94 94 ILE B N 1
ATOM 2013 C CA . ILE B 1 94 ? 0.897 3.688 -1.054 1 98.94 94 ILE B CA 1
ATOM 2014 C C . ILE B 1 94 ? 0.102 4.305 0.095 1 98.94 94 ILE B C 1
ATOM 2016 O O . ILE B 1 94 ? 0.589 5.207 0.78 1 98.94 94 ILE B O 1
ATOM 2020 N N . SER B 1 95 ? -1.08 3.861 0.267 1 98.94 95 SER B N 1
ATOM 2021 C CA . SER B 1 95 ? -1.963 4.352 1.321 1 98.94 95 SER B CA 1
ATOM 2022 C C . SER B 1 95 ? -2.098 3.332 2.447 1 98.94 95 SER B C 1
ATOM 2024 O O . SER B 1 95 ? -2.779 2.316 2.295 1 98.94 95 SER B O 1
ATOM 2026 N N . PRO B 1 96 ? -1.559 3.596 3.576 1 98.81 96 PRO B N 1
ATOM 2027 C CA . PRO B 1 96 ? -1.778 2.688 4.703 1 98.81 96 PRO B CA 1
ATOM 2028 C C . PRO B 1 96 ? -3.254 2.551 5.074 1 98.81 96 PRO B C 1
ATOM 2030 O O . PRO B 1 96 ? -3.688 1.482 5.516 1 98.81 96 PRO B O 1
ATOM 2033 N N . VAL B 1 97 ? -4.027 3.609 4.895 1 98.81 97 VAL B N 1
ATOM 2034 C CA . VAL B 1 97 ? -5.449 3.553 5.207 1 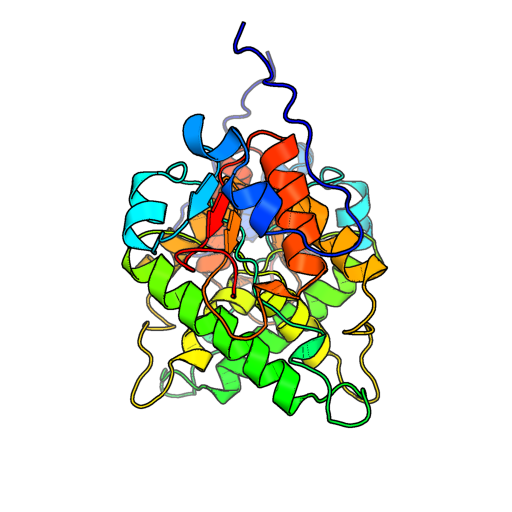98.81 97 VAL B CA 1
ATOM 2035 C C . VAL B 1 97 ? -6.145 2.562 4.277 1 98.81 97 VAL B C 1
ATOM 2037 O O . VAL B 1 97 ? -6.969 1.759 4.723 1 98.81 97 VAL B O 1
ATOM 2040 N N . ALA B 1 98 ? -5.812 2.623 2.986 1 98.81 98 ALA B N 1
ATOM 2041 C CA . ALA B 1 98 ? -6.391 1.662 2.049 1 98.81 98 ALA B CA 1
ATOM 2042 C C . ALA B 1 98 ? -5.98 0.236 2.404 1 98.81 98 ALA B C 1
ATOM 2044 O O . ALA B 1 98 ? -6.82 -0.663 2.465 1 98.81 98 ALA B O 1
ATOM 2045 N N . LEU B 1 99 ? -4.699 0.036 2.658 1 98.88 99 LEU B N 1
ATOM 2046 C CA . LEU B 1 99 ? -4.168 -1.289 2.957 1 98.88 99 LEU B CA 1
ATOM 2047 C C . LEU B 1 99 ? -4.77 -1.836 4.25 1 98.88 99 LEU B C 1
ATOM 2049 O O . LEU B 1 99 ? -5.293 -2.953 4.273 1 98.88 99 LEU B O 1
ATOM 2053 N N . SER B 1 100 ? -4.699 -1.04 5.324 1 98.25 100 SER B N 1
ATOM 2054 C CA . SER B 1 100 ? -5.199 -1.486 6.621 1 98.25 100 SER B CA 1
ATOM 2055 C C . SER B 1 100 ? -6.715 -1.644 6.602 1 98.25 100 SER B C 1
ATOM 2057 O O . SER B 1 100 ? -7.258 -2.543 7.246 1 98.25 100 SER B O 1
ATOM 2059 N N . GLY B 1 101 ? -7.355 -0.722 5.887 1 98.25 101 GLY B N 1
ATOM 2060 C CA . GLY B 1 101 ? -8.797 -0.856 5.754 1 98.25 101 GLY B CA 1
ATOM 2061 C C . GLY B 1 101 ? -9.219 -2.17 5.125 1 98.25 101 GLY B C 1
ATOM 2062 O O . GLY B 1 101 ? -10.102 -2.857 5.641 1 98.25 101 GLY B O 1
ATOM 2063 N N . VAL B 1 102 ? -8.594 -2.506 4 1 98.56 102 VAL B N 1
ATOM 2064 C CA . VAL B 1 102 ? -8.898 -3.758 3.32 1 98.56 102 VAL B CA 1
ATOM 2065 C C . VAL B 1 102 ? -8.625 -4.934 4.254 1 98.56 102 VAL B C 1
ATOM 2067 O O . VAL B 1 102 ? -9.422 -5.875 4.328 1 98.56 102 VAL B O 1
ATOM 2070 N N . ALA B 1 103 ? -7.535 -4.914 5.004 1 98.25 103 ALA B N 1
ATOM 2071 C CA . ALA B 1 103 ? -7.164 -5.98 5.93 1 98.25 103 ALA B CA 1
ATOM 2072 C C . ALA B 1 103 ? -8.219 -6.145 7.023 1 98.25 103 ALA B C 1
ATOM 2074 O O . ALA B 1 103 ? -8.672 -7.258 7.293 1 98.25 103 ALA B O 1
ATOM 2075 N N . VAL B 1 104 ? -8.625 -5.023 7.625 1 97.62 104 VAL B N 1
ATOM 2076 C CA . VAL B 1 104 ? -9.594 -5.039 8.719 1 97.62 104 VAL B CA 1
ATOM 2077 C C . VAL B 1 104 ? -10.945 -5.531 8.203 1 97.62 104 VAL B C 1
ATOM 2079 O O . VAL B 1 104 ? -11.57 -6.398 8.812 1 97.62 104 VAL B O 1
ATOM 2082 N N . HIS B 1 105 ? -11.352 -5.047 7.074 1 97.62 105 HIS B N 1
ATOM 2083 C CA . HIS B 1 105 ? -12.656 -5.398 6.523 1 97.62 105 HIS B CA 1
ATOM 2084 C C . HIS B 1 105 ? -12.695 -6.863 6.094 1 97.62 105 HIS B C 1
ATOM 2086 O O . HIS B 1 105 ? -13.742 -7.516 6.195 1 97.62 105 HIS B O 1
ATOM 2092 N N . ALA B 1 106 ? -11.586 -7.379 5.625 1 97.44 106 ALA B N 1
ATOM 2093 C CA . ALA B 1 106 ? -11.523 -8.766 5.152 1 97.44 106 ALA B CA 1
ATOM 2094 C C . ALA B 1 106 ? -11.664 -9.742 6.312 1 97.44 106 ALA B C 1
ATOM 2096 O O . ALA B 1 106 ? -11.961 -10.922 6.105 1 97.44 106 ALA B O 1
ATOM 2097 N N . THR B 1 107 ? -11.445 -9.289 7.516 1 96.12 107 THR B N 1
ATOM 2098 C CA . THR B 1 107 ? -11.445 -10.164 8.68 1 96.12 107 THR B CA 1
ATOM 2099 C C . THR B 1 107 ? -12.414 -9.648 9.742 1 96.12 107 THR B C 1
ATOM 2101 O O . THR B 1 107 ? -12.156 -9.766 10.938 1 96.12 107 THR B O 1
ATOM 2104 N N . LEU B 1 108 ? -13.398 -8.984 9.352 1 87.88 108 LEU B N 1
ATOM 2105 C CA . LEU B 1 108 ? -14.344 -8.273 10.203 1 87.88 108 LEU B CA 1
ATOM 2106 C C . LEU B 1 108 ? -15.211 -9.25 10.977 1 87.88 108 LEU B C 1
ATOM 2108 O O . LEU B 1 108 ? -15.602 -8.977 12.117 1 87.88 108 LEU B O 1
ATOM 2112 N N . TYR B 1 109 ? -15.555 -10.398 10.422 1 84.62 109 TYR B N 1
ATOM 2113 C CA . TYR B 1 109 ? -16.516 -11.297 11.055 1 84.62 109 TYR B CA 1
ATOM 2114 C C . TYR B 1 109 ? -15.797 -12.414 11.805 1 84.62 109 TYR B C 1
ATOM 2116 O O . TYR B 1 109 ? -14.875 -13.039 11.266 1 84.62 109 TYR B O 1
ATOM 2124 N N . PRO B 1 110 ? -16.219 -12.68 13.016 1 76.56 110 PRO B N 1
ATOM 2125 C CA . PRO B 1 110 ? -17.328 -12.062 13.758 1 76.56 110 PRO B CA 1
ATOM 2126 C C . PRO B 1 110 ? -16.938 -10.719 14.375 1 76.56 110 PRO B C 1
ATOM 2128 O O . PRO B 1 110 ? -17.812 -9.906 14.688 1 76.56 110 PRO B O 1
ATOM 2131 N N . ARG B 1 111 ? -15.625 -10.641 14.641 1 78.19 111 ARG B N 1
ATOM 2132 C CA . ARG B 1 111 ? -15 -9.383 15.039 1 78.19 111 ARG B CA 1
ATOM 2133 C C . ARG B 1 111 ? -13.703 -9.148 14.281 1 78.19 111 ARG B C 1
ATOM 2135 O O . ARG B 1 111 ? -13.039 -10.094 13.859 1 78.19 111 ARG B O 1
ATOM 2142 N N . PRO B 1 112 ? -13.352 -7.824 14.148 1 83.12 112 PRO B N 1
ATOM 2143 C CA . PRO B 1 112 ? -12.078 -7.617 13.453 1 83.12 112 PRO B CA 1
ATOM 2144 C C . PRO B 1 112 ? -10.906 -8.32 14.141 1 83.12 112 PRO B C 1
ATOM 2146 O O . PRO B 1 112 ? -10.773 -8.234 15.367 1 83.12 112 PRO B O 1
ATOM 2149 N N . MET B 1 113 ? -10.148 -8.922 13.336 1 90.06 113 MET B N 1
ATOM 2150 C CA . MET B 1 113 ? -8.992 -9.625 13.875 1 90.06 113 MET B CA 1
ATOM 2151 C C . MET B 1 113 ? -7.949 -8.641 14.398 1 90.06 113 MET B C 1
ATOM 2153 O O . MET B 1 113 ? -7.172 -8.977 15.297 1 90.06 113 MET B O 1
ATOM 2157 N N . LEU B 1 114 ? -7.953 -7.48 13.75 1 94 114 LEU B N 1
ATOM 2158 C CA . LEU B 1 114 ? -7.109 -6.371 14.18 1 94 114 LEU B CA 1
ATOM 2159 C C . LEU B 1 114 ? -7.957 -5.172 14.602 1 94 114 LEU B C 1
ATOM 2161 O O . LEU B 1 114 ? -8.93 -4.832 13.93 1 94 114 LEU B O 1
ATOM 2165 N N . ASP B 1 115 ? -7.586 -4.566 15.727 1 95.25 115 ASP B N 1
ATOM 2166 C CA . ASP B 1 115 ? -8.289 -3.365 16.156 1 95.25 115 ASP B CA 1
ATOM 2167 C C . ASP B 1 115 ? -7.98 -2.186 15.242 1 95.25 115 ASP B C 1
ATOM 2169 O O . ASP B 1 115 ? -6.859 -1.678 15.234 1 95.25 115 ASP B O 1
ATOM 2173 N N . PRO B 1 116 ? -8.984 -1.721 14.523 1 95.94 116 PRO B N 1
ATOM 2174 C CA . PRO B 1 116 ? -8.719 -0.661 13.555 1 95.94 116 PRO B CA 1
ATOM 2175 C C . PRO B 1 116 ? -8.305 0.655 14.203 1 95.94 116 PRO B C 1
ATOM 2177 O O . PRO B 1 116 ? -7.758 1.535 13.539 1 95.94 116 PRO B O 1
ATOM 2180 N N . LEU B 1 117 ? -8.523 0.755 15.516 1 96.12 117 LEU B N 1
ATOM 2181 C CA . LEU B 1 117 ? -8.273 2.029 16.172 1 96.12 117 LEU B CA 1
ATOM 2182 C C . LEU B 1 117 ? -7.043 1.94 17.078 1 96.12 117 LEU B C 1
ATOM 2184 O O . LEU B 1 117 ? -6.75 2.873 17.828 1 96.12 117 LEU B O 1
ATOM 2188 N N . ASP B 1 118 ? -6.324 0.85 17 1 96.38 118 ASP B N 1
ATOM 2189 C CA . ASP B 1 118 ? -5.09 0.682 17.766 1 96.38 118 ASP B CA 1
ATOM 2190 C C . ASP B 1 118 ? -3.963 1.522 17.172 1 96.38 118 ASP B C 1
ATOM 2192 O O . ASP B 1 118 ? -3.287 1.093 16.234 1 96.38 118 ASP B O 1
ATOM 2196 N N . ALA B 1 119 ? -3.727 2.641 17.766 1 94.75 119 ALA B N 1
ATOM 2197 C CA . ALA B 1 119 ? -2.783 3.615 17.234 1 94.75 119 ALA B CA 1
ATOM 2198 C C . ALA B 1 119 ? -1.36 3.062 17.234 1 94.75 119 ALA B C 1
ATOM 2200 O O . ALA B 1 119 ? -0.59 3.307 16.297 1 94.75 119 ALA B O 1
ATOM 2201 N N . VAL B 1 120 ? -1.002 2.389 18.234 1 95.94 120 VAL B N 1
ATOM 2202 C CA . VAL B 1 120 ? 0.351 1.856 18.359 1 95.94 120 VAL B CA 1
ATOM 2203 C C . VAL B 1 120 ? 0.583 0.781 17.312 1 95.94 120 VAL B C 1
ATOM 2205 O O . VAL B 1 120 ? 1.597 0.799 16.609 1 95.94 120 VAL B O 1
ATOM 2208 N N . LEU B 1 121 ? -0.365 -0.09 17.141 1 96.44 121 LEU B N 1
ATOM 2209 C CA . LEU B 1 121 ? -0.281 -1.145 16.125 1 96.44 121 LEU B CA 1
ATOM 2210 C C . LEU B 1 121 ? -0.065 -0.556 14.742 1 96.44 121 LEU B C 1
ATOM 2212 O O . LEU B 1 121 ? 0.871 -0.941 14.031 1 96.44 121 LEU B O 1
ATOM 2216 N N . TRP B 1 122 ? -0.834 0.405 14.422 1 96.81 122 TRP B N 1
ATOM 2217 C CA . TRP B 1 122 ? -0.823 0.893 13.047 1 96.81 122 TRP B CA 1
ATOM 2218 C C . TRP B 1 122 ? 0.367 1.816 12.805 1 96.81 122 TRP B C 1
ATOM 2220 O O . TRP B 1 122 ? 0.918 1.856 11.703 1 96.81 122 TRP B O 1
ATOM 2230 N N . ALA B 1 123 ? 0.812 2.514 13.82 1 96.56 123 ALA B N 1
ATOM 2231 C CA . ALA B 1 123 ? 2.045 3.285 13.68 1 96.56 123 ALA B CA 1
ATOM 2232 C C . ALA B 1 123 ? 3.23 2.373 13.375 1 96.56 123 ALA B C 1
ATOM 2234 O O . ALA B 1 123 ? 4.027 2.658 12.484 1 96.56 123 ALA B O 1
ATOM 2235 N N . GLU B 1 124 ? 3.324 1.298 14.109 1 96.94 124 GLU B N 1
ATOM 2236 C CA . GLU B 1 124 ? 4.406 0.338 13.906 1 96.94 124 GLU B CA 1
ATOM 2237 C C . GLU B 1 124 ? 4.297 -0.338 12.547 1 96.94 124 GLU B C 1
ATOM 2239 O O . GLU B 1 124 ? 5.305 -0.539 11.859 1 96.94 124 GLU B O 1
ATOM 2244 N N . TRP B 1 125 ? 3.145 -0.637 12.148 1 97.94 125 TRP B N 1
ATOM 2245 C CA . TRP B 1 125 ? 2.906 -1.32 10.875 1 97.94 125 TRP B CA 1
ATOM 2246 C C . TRP B 1 125 ? 3.217 -0.405 9.703 1 97.94 125 TRP B C 1
ATOM 2248 O O . TRP B 1 125 ? 3.725 -0.857 8.672 1 97.94 125 TRP B O 1
ATOM 2258 N N . CYS B 1 126 ? 3.012 0.875 9.852 1 98.31 126 CYS B N 1
ATOM 2259 C CA . CYS B 1 126 ? 3.186 1.844 8.773 1 98.31 126 CYS B CA 1
ATOM 2260 C C . CYS B 1 126 ? 4.648 2.244 8.633 1 98.31 126 CYS B C 1
ATOM 2262 O O . CYS B 1 126 ? 5.059 2.766 7.594 1 98.31 126 CYS B O 1
ATOM 2264 N N . ARG B 1 127 ? 5.402 2.002 9.664 1 98.19 127 ARG B N 1
ATOM 2265 C CA . ARG B 1 127 ? 6.754 2.547 9.719 1 98.19 127 ARG B CA 1
ATOM 2266 C C . ARG B 1 127 ? 7.59 2.062 8.531 1 98.19 127 ARG B C 1
ATOM 2268 O O . ARG B 1 127 ? 8.211 2.865 7.836 1 98.19 127 ARG B O 1
ATOM 2275 N N . PRO B 1 128 ? 7.617 0.771 8.227 1 98.62 128 PRO B N 1
ATOM 2276 C CA . PRO B 1 128 ? 8.398 0.33 7.066 1 98.62 128 PRO B CA 1
ATOM 2277 C C . PRO B 1 128 ? 7.926 0.97 5.762 1 98.62 128 PRO B C 1
ATOM 2279 O O . PRO B 1 128 ? 8.734 1.218 4.863 1 98.62 128 PRO B O 1
ATOM 2282 N N . ILE B 1 129 ? 6.625 1.224 5.641 1 98.88 129 ILE B N 1
ATOM 2283 C CA . ILE B 1 129 ? 6.094 1.865 4.445 1 98.88 129 ILE B CA 1
ATOM 2284 C C . ILE B 1 129 ? 6.59 3.307 4.367 1 98.88 129 ILE B C 1
ATOM 2286 O O . ILE B 1 129 ? 7.109 3.736 3.334 1 98.88 129 ILE B O 1
ATOM 2290 N N . LEU B 1 130 ? 6.469 3.957 5.504 1 98.69 130 LEU B N 1
ATOM 2291 C CA . LEU B 1 130 ? 6.922 5.34 5.586 1 98.69 130 LEU B CA 1
ATOM 2292 C C . LEU B 1 130 ? 8.398 5.449 5.223 1 98.69 130 LEU B C 1
ATOM 2294 O O . LEU B 1 130 ? 8.789 6.332 4.453 1 98.69 130 LEU B O 1
ATOM 2298 N N . ASP B 1 131 ? 9.172 4.547 5.656 1 97.56 131 ASP B N 1
ATOM 2299 C CA . ASP B 1 131 ? 10.625 4.59 5.504 1 97.56 131 ASP B CA 1
ATOM 2300 C C . ASP B 1 131 ? 11.031 4.27 4.066 1 97.56 131 ASP B C 1
ATOM 2302 O O . ASP B 1 131 ? 12.125 4.637 3.629 1 97.56 131 ASP B O 1
ATOM 2306 N N . THR B 1 132 ? 10.18 3.623 3.35 1 96.81 132 THR B N 1
ATOM 2307 C CA . THR B 1 132 ? 10.578 3.193 2.014 1 96.81 132 THR B CA 1
ATOM 2308 C C . THR B 1 132 ? 10.07 4.176 0.959 1 96.81 132 THR B C 1
ATOM 2310 O O . THR B 1 132 ? 10.594 4.223 -0.156 1 96.81 132 THR B O 1
ATOM 2313 N N . CYS B 1 133 ? 9.094 4.992 1.262 1 98.44 133 CYS B N 1
ATOM 2314 C CA . CYS B 1 133 ? 8.523 5.953 0.32 1 98.44 133 CYS B CA 1
ATOM 2315 C C . CYS B 1 133 ? 9.422 7.176 0.179 1 98.44 133 CYS B C 1
ATOM 2317 O O . CYS B 1 133 ? 10.18 7.504 1.096 1 98.44 133 CYS B O 1
ATOM 2319 N N . SER B 1 134 ? 9.305 7.797 -0.958 1 97.94 134 SER B N 1
ATOM 2320 C CA . SER B 1 134 ? 10.234 8.883 -1.27 1 97.94 134 SER B CA 1
ATOM 2321 C C . SER B 1 134 ? 9.688 10.227 -0.797 1 97.94 134 SER B C 1
ATOM 2323 O O . SER B 1 134 ? 10.414 11.219 -0.755 1 97.94 134 SER B O 1
ATOM 2325 N N . ALA B 1 135 ? 8.469 10.273 -0.466 1 98.81 135 ALA B N 1
ATOM 2326 C CA . ALA B 1 135 ? 7.789 11.484 0.003 1 98.81 135 ALA B CA 1
ATOM 2327 C C . ALA B 1 135 ? 6.504 11.133 0.748 1 98.81 135 ALA B C 1
ATOM 2329 O O . ALA B 1 135 ? 6.016 10.008 0.664 1 98.81 135 ALA B O 1
ATOM 2330 N N . VAL B 1 136 ? 6.039 12.055 1.495 1 98.94 136 VAL B N 1
ATOM 2331 C CA . VAL B 1 136 ? 4.734 11.961 2.139 1 98.94 136 VAL B CA 1
ATOM 2332 C C . VAL B 1 136 ? 3.771 12.969 1.521 1 98.94 136 VAL B C 1
ATOM 2334 O O . VAL B 1 136 ? 4.133 14.133 1.313 1 98.94 136 VAL B O 1
ATOM 2337 N N . VAL B 1 137 ? 2.621 12.523 1.168 1 98.94 137 VAL B N 1
ATOM 2338 C CA . VAL B 1 137 ? 1.58 13.375 0.591 1 98.94 137 VAL B CA 1
ATOM 2339 C C . VAL B 1 137 ? 0.387 13.438 1.541 1 98.94 137 VAL B C 1
ATOM 2341 O O . VAL B 1 137 ? -0.13 12.406 1.976 1 98.94 137 VAL B O 1
ATOM 2344 N N . VAL B 1 138 ? -0.06 14.656 1.861 1 98.88 138 VAL B N 1
ATOM 2345 C CA . VAL B 1 138 ? -1.197 14.898 2.742 1 98.88 138 VAL B CA 1
ATOM 2346 C C . VAL B 1 138 ? -2.281 15.664 1.984 1 98.88 138 VAL B C 1
ATOM 2348 O O . VAL B 1 138 ? -2.252 16.891 1.923 1 98.88 138 VAL B O 1
ATOM 2351 N N . PRO B 1 139 ? -3.24 14.953 1.475 1 98.75 139 PRO B N 1
ATOM 2352 C CA . PRO B 1 139 ? -4.34 15.648 0.793 1 98.75 139 PRO B CA 1
ATOM 2353 C C . PRO B 1 139 ? -5.199 16.469 1.748 1 98.75 139 PRO B C 1
ATOM 2355 O O . PRO B 1 139 ? -5.168 16.25 2.961 1 98.75 139 PRO B O 1
ATOM 2358 N N . ASP B 1 140 ? -5.957 17.344 1.17 1 97.44 140 ASP B N 1
ATOM 2359 C CA . ASP B 1 140 ? -6.828 18.219 1.948 1 97.44 140 ASP B CA 1
ATOM 2360 C C . ASP B 1 140 ? -8.172 17.547 2.234 1 97.44 140 ASP B C 1
ATOM 2362 O O . ASP B 1 140 ? -9.219 18.062 1.851 1 97.44 140 ASP B O 1
ATOM 2366 N N . ILE B 1 141 ? -8.102 16.438 2.863 1 97 141 ILE B N 1
ATOM 2367 C CA . ILE B 1 141 ? -9.273 15.703 3.309 1 97 141 ILE B CA 1
ATOM 2368 C C . ILE B 1 141 ? -9.664 16.141 4.715 1 97 141 ILE B C 1
ATOM 2370 O O . ILE B 1 141 ? -8.805 16.297 5.586 1 97 141 ILE B O 1
ATOM 2374 N N . ARG B 1 142 ? -10.953 16.359 4.926 1 94.12 142 ARG B N 1
ATOM 2375 C CA . ARG B 1 142 ? -11.438 16.844 6.215 1 94.12 142 ARG B CA 1
ATOM 2376 C C . ARG B 1 142 ? -10.852 16.016 7.359 1 94.12 142 ARG B C 1
ATOM 2378 O O . ARG B 1 142 ? -10.883 14.789 7.328 1 94.12 142 ARG B O 1
ATOM 2385 N N . GLY B 1 143 ? -10.25 16.75 8.352 1 93.94 143 GLY B N 1
ATOM 2386 C CA . GLY B 1 143 ? -9.688 16.109 9.523 1 93.94 143 GLY B CA 1
ATOM 2387 C C . GLY B 1 143 ? -8.18 15.914 9.438 1 93.94 143 GLY B C 1
ATOM 2388 O O . GLY B 1 143 ? -7.551 15.477 10.398 1 93.94 143 GLY B O 1
ATOM 2389 N N . TRP B 1 144 ? -7.586 16.281 8.336 1 96.88 144 TRP B N 1
ATOM 2390 C CA . TRP B 1 144 ? -6.164 16.016 8.133 1 96.88 144 TRP B CA 1
ATOM 2391 C C . TRP B 1 144 ? -5.324 16.734 9.18 1 96.88 144 TRP B C 1
ATOM 2393 O O . TRP B 1 144 ? -4.363 16.172 9.711 1 96.88 144 TRP B O 1
ATOM 2403 N N . SER B 1 145 ? -5.727 17.953 9.578 1 95.75 145 SER B N 1
ATOM 2404 C CA . SER B 1 145 ? -4.895 18.797 10.43 1 95.75 145 SER B CA 1
ATOM 2405 C C . SER B 1 145 ? -4.988 18.359 11.891 1 95.75 145 SER B C 1
ATOM 2407 O O . SER B 1 145 ? -4.16 18.766 12.711 1 95.75 145 SER B O 1
ATOM 2409 N N . ARG B 1 146 ? -5.965 17.547 12.219 1 94.5 146 ARG B N 1
ATOM 2410 C CA . ARG B 1 146 ? -6.145 17.094 13.586 1 94.5 146 ARG B CA 1
ATOM 2411 C C . ARG B 1 146 ? -5.672 15.648 13.75 1 94.5 146 ARG B C 1
ATOM 2413 O O . ARG B 1 146 ? -5.652 15.117 14.859 1 94.5 146 ARG B O 1
ATOM 2420 N N . SER B 1 147 ? -5.328 15.047 12.688 1 95.75 147 SER B N 1
ATOM 2421 C CA . SER B 1 147 ? -4.926 13.641 12.711 1 95.75 147 SER B CA 1
ATOM 2422 C C . SER B 1 147 ? -3.559 13.477 13.367 1 95.75 147 SER B C 1
ATOM 2424 O O . SER B 1 147 ? -2.547 13.938 12.836 1 95.75 147 SER B O 1
ATOM 2426 N N . LEU B 1 148 ? -3.502 12.758 14.461 1 95.38 148 LEU B N 1
ATOM 2427 C CA . LEU B 1 148 ? -2.236 12.484 15.133 1 95.38 148 LEU B CA 1
ATOM 2428 C C . LEU B 1 148 ? -1.348 11.594 14.273 1 95.38 148 LEU B C 1
ATOM 2430 O O . LEU B 1 148 ? -0.125 11.75 14.266 1 95.38 148 LEU B O 1
ATOM 2434 N N . GLY B 1 149 ? -2.002 10.648 13.562 1 96.88 149 GLY B N 1
ATOM 2435 C CA . GLY B 1 149 ? -1.237 9.805 12.664 1 96.88 149 GLY B CA 1
ATOM 2436 C C . GLY B 1 149 ? -0.516 10.578 11.578 1 96.88 149 GLY B C 1
ATOM 2437 O O . GLY B 1 149 ? 0.683 10.383 11.367 1 96.88 149 GLY B O 1
ATOM 2438 N N . ILE B 1 150 ? -1.207 11.461 10.961 1 98.12 150 ILE B N 1
ATOM 2439 C CA . ILE B 1 150 ? -0.603 12.281 9.914 1 98.12 150 ILE B CA 1
ATOM 2440 C C . ILE B 1 150 ? 0.515 13.133 10.516 1 98.12 150 ILE B C 1
ATOM 2442 O O . ILE B 1 150 ? 1.598 13.242 9.938 1 98.12 150 ILE B O 1
ATOM 2446 N N . TRP B 1 151 ? 0.267 13.703 11.672 1 97.31 151 TRP B N 1
ATOM 2447 C CA . TRP B 1 151 ? 1.246 14.547 12.344 1 97.31 151 TRP B CA 1
ATOM 2448 C C . TRP B 1 151 ? 2.543 13.781 12.594 1 97.31 151 TRP B C 1
ATOM 2450 O O . TRP B 1 151 ? 3.629 14.273 12.273 1 97.31 151 TRP B O 1
ATOM 2460 N N . HIS B 1 152 ? 2.441 12.586 13.062 1 97.25 152 HIS B N 1
ATOM 2461 C CA . HIS B 1 152 ? 3.609 11.766 13.352 1 97.25 152 HIS B CA 1
ATOM 2462 C C . HIS B 1 152 ? 4.344 11.383 12.07 1 97.25 152 HIS B C 1
ATOM 2464 O O . HIS B 1 152 ? 5.578 11.359 12.039 1 97.25 152 HIS B O 1
ATOM 2470 N N . GLU B 1 153 ? 3.613 11.07 11.031 1 98.12 153 GLU B N 1
ATOM 2471 C CA . GLU B 1 153 ? 4.211 10.688 9.758 1 98.12 153 GLU B CA 1
ATOM 2472 C C . GLU B 1 153 ? 4.961 11.852 9.125 1 98.12 153 GLU B C 1
ATOM 2474 O O . GLU B 1 153 ? 6.078 11.688 8.625 1 98.12 153 GLU B O 1
ATOM 2479 N N . VAL B 1 154 ? 4.359 13.016 9.195 1 98 154 VAL B N 1
ATOM 2480 C CA . VAL B 1 154 ? 4.977 14.219 8.648 1 98 154 VAL B CA 1
ATOM 2481 C C . VAL B 1 154 ? 6.25 14.547 9.422 1 98 154 VAL B C 1
ATOM 2483 O O . VAL B 1 154 ? 7.297 14.812 8.82 1 98 154 VAL B O 1
ATOM 2486 N N . ARG B 1 155 ? 6.188 14.516 10.695 1 97.19 155 ARG B N 1
ATOM 2487 C CA . ARG B 1 155 ? 7.363 14.773 11.523 1 97.19 155 ARG B CA 1
ATOM 2488 C C . ARG B 1 155 ? 8.477 13.781 11.219 1 97.19 155 ARG B C 1
ATOM 2490 O O . ARG B 1 155 ? 9.641 14.164 11.094 1 97.19 155 ARG B O 1
ATOM 2497 N N . ALA B 1 156 ? 8.109 12.547 11.133 1 97.06 156 ALA B N 1
ATOM 2498 C CA . ALA B 1 156 ? 9.102 11.5 10.859 1 97.06 156 ALA B CA 1
ATOM 2499 C C . ALA B 1 156 ? 9.758 11.711 9.5 1 97.06 156 ALA B C 1
ATOM 2501 O O . ALA B 1 156 ? 10.969 11.555 9.359 1 97.06 156 ALA B O 1
ATOM 2502 N N . ALA B 1 157 ? 8.953 12.047 8.531 1 97.69 157 ALA B N 1
ATOM 2503 C CA . ALA B 1 157 ? 9.477 12.281 7.188 1 97.69 157 ALA B CA 1
ATOM 2504 C C . ALA B 1 157 ? 10.461 13.445 7.184 1 97.69 157 ALA B C 1
ATOM 2506 O O . ALA B 1 157 ? 11.562 13.336 6.633 1 97.69 157 ALA B O 1
ATOM 2507 N N . LEU B 1 158 ? 10.086 14.523 7.816 1 96.62 158 LEU B N 1
ATOM 2508 C CA . LEU B 1 158 ? 10.93 15.711 7.836 1 96.62 158 LEU B CA 1
ATOM 2509 C C . LEU B 1 158 ? 12.219 15.445 8.609 1 96.62 158 LEU B C 1
ATOM 2511 O O . LEU B 1 158 ? 13.289 15.922 8.219 1 96.62 158 LEU B O 1
ATOM 2515 N N . ALA B 1 159 ? 12.117 14.68 9.68 1 94.62 159 ALA B N 1
ATOM 2516 C CA . ALA B 1 159 ? 13.297 14.312 10.453 1 94.62 159 ALA B CA 1
ATOM 2517 C C . ALA B 1 159 ? 14.297 13.547 9.594 1 94.62 159 ALA B C 1
ATOM 2519 O O . ALA B 1 159 ? 15.508 13.641 9.82 1 94.62 159 ALA B O 1
ATOM 2520 N N . ARG B 1 160 ? 13.844 12.883 8.617 1 95.06 160 ARG B N 1
ATOM 2521 C CA . ARG B 1 160 ? 14.688 12.086 7.734 1 95.06 160 ARG B CA 1
ATOM 2522 C C . ARG B 1 160 ? 14.977 12.82 6.434 1 95.06 160 ARG B C 1
ATOM 2524 O O . ARG B 1 160 ? 15.523 12.242 5.492 1 95.06 160 ARG B O 1
ATOM 2531 N N . GLN B 1 161 ? 14.477 14.016 6.359 1 95.25 161 GLN B N 1
ATOM 2532 C CA . GLN B 1 161 ? 14.688 14.883 5.203 1 95.25 161 GLN B CA 1
ATOM 2533 C C . GLN B 1 161 ? 13.953 14.352 3.979 1 95.25 161 GLN B C 1
ATOM 2535 O O . GLN B 1 161 ? 14.453 14.445 2.855 1 95.25 161 GLN B O 1
ATOM 2540 N N . THR B 1 162 ? 12.914 13.672 4.23 1 97.12 162 THR B N 1
ATOM 2541 C CA . THR B 1 162 ? 11.992 13.242 3.188 1 97.12 162 THR B CA 1
ATOM 2542 C C . THR B 1 162 ? 10.953 14.32 2.902 1 97.12 162 THR B C 1
ATOM 2544 O O . THR B 1 162 ? 10.391 14.906 3.83 1 97.12 162 THR B O 1
ATOM 2547 N N . SER B 1 163 ? 10.711 14.609 1.659 1 98.12 163 SER B N 1
ATOM 2548 C CA . SER B 1 163 ? 9.82 15.695 1.252 1 98.12 163 SER B CA 1
ATOM 2549 C C . SER B 1 163 ? 8.383 15.422 1.686 1 98.12 163 SER B C 1
ATOM 2551 O O . SER B 1 163 ? 7.926 14.273 1.649 1 98.12 163 SER B O 1
ATOM 2553 N N . VAL B 1 164 ? 7.738 16.453 2.057 1 98.69 164 VAL B N 1
ATOM 2554 C CA . VAL B 1 164 ? 6.336 16.406 2.453 1 98.69 164 VAL B CA 1
ATOM 2555 C C . VAL B 1 164 ? 5.523 17.391 1.61 1 98.69 164 VAL B C 1
ATOM 2557 O O . VAL B 1 164 ? 5.895 18.547 1.476 1 98.69 164 VAL B O 1
ATOM 2560 N N . PHE B 1 165 ? 4.426 16.891 1.06 1 98.81 165 PHE B N 1
ATOM 2561 C CA . PHE B 1 165 ? 3.498 17.688 0.273 1 98.81 165 PHE B CA 1
ATOM 2562 C C . PHE B 1 165 ? 2.139 17.766 0.959 1 98.81 165 PHE B C 1
ATOM 2564 O O . PHE B 1 165 ? 1.432 16.766 1.069 1 98.81 165 PHE B O 1
ATOM 2571 N N . VAL B 1 166 ? 1.812 18.938 1.429 1 98.5 166 VAL B N 1
ATOM 2572 C CA . VAL B 1 166 ? 0.51 19.203 2.031 1 98.5 166 VAL B CA 1
ATOM 2573 C C . VAL B 1 166 ? -0.362 19.984 1.056 1 98.5 166 VAL B C 1
ATOM 2575 O O . VAL B 1 166 ? 0.037 21.047 0.579 1 98.5 166 VAL B O 1
ATOM 2578 N N . TYR B 1 167 ? -1.558 19.469 0.752 1 98.5 167 TYR B N 1
ATOM 2579 C CA . TYR B 1 167 ? -2.391 20.109 -0.259 1 98.5 167 TYR B CA 1
ATOM 2580 C C . TYR B 1 167 ? -3.016 21.391 0.281 1 98.5 167 TYR B C 1
ATOM 2582 O O . TYR B 1 167 ? -3.256 22.344 -0.472 1 98.5 167 TYR B O 1
ATOM 2590 N N . ALA B 1 168 ? -3.34 21.375 1.593 1 96.94 168 ALA B N 1
ATOM 2591 C CA . ALA B 1 168 ? -3.855 22.609 2.176 1 96.94 168 ALA B CA 1
ATOM 2592 C C . ALA B 1 168 ? -2.869 23.766 1.987 1 96.94 168 ALA B C 1
ATOM 2594 O O . ALA B 1 168 ? -1.655 23.562 2.078 1 96.94 168 ALA B O 1
ATOM 2595 N N . GLU B 1 169 ? -3.34 24.906 1.802 1 93.12 169 GLU B N 1
ATOM 2596 C CA . GLU B 1 169 ? -2.506 26.078 1.547 1 93.12 169 GLU B CA 1
ATOM 2597 C C . GLU B 1 169 ? -1.802 26.547 2.82 1 93.12 169 GLU B C 1
ATOM 2599 O O . GLU B 1 169 ? -0.767 27.203 2.756 1 93.12 169 GLU B O 1
ATOM 2604 N N . GLY B 1 170 ? -2.375 26.172 3.928 1 87.19 170 GLY B N 1
ATOM 2605 C CA . GLY B 1 170 ? -1.875 26.562 5.238 1 87.19 170 GLY B CA 1
ATOM 2606 C C . GLY B 1 170 ? -2.582 25.859 6.383 1 87.19 170 GLY B C 1
ATOM 2607 O O . GLY B 1 170 ? -3.432 25 6.156 1 87.19 170 GLY B O 1
ATOM 2608 N N . PRO B 1 171 ? -2.09 26.203 7.562 1 81.19 171 PRO B N 1
ATOM 2609 C CA . PRO B 1 171 ? -2.76 25.594 8.719 1 81.19 171 PRO B CA 1
ATOM 2610 C C . PRO B 1 171 ? -4.246 25.938 8.781 1 81.19 171 PRO B C 1
ATOM 2612 O O . PRO B 1 171 ? -4.664 26.984 8.281 1 81.19 171 PRO B O 1
ATOM 2615 N N . GLU B 1 172 ? -5.062 24.875 9.008 1 71.06 172 GLU B N 1
ATOM 2616 C CA . GLU B 1 172 ? -6.473 25.188 9.211 1 71.06 172 GLU B CA 1
ATOM 2617 C C . GLU B 1 172 ? -6.645 26.266 10.273 1 71.06 172 GLU B C 1
ATOM 2619 O O . GLU B 1 172 ? -5.965 26.25 11.297 1 71.06 172 GLU B O 1
ATOM 2624 N N . ARG B 1 173 ? -7.137 27.438 9.844 1 55.25 173 ARG B N 1
ATOM 2625 C CA . ARG B 1 173 ? -7.422 28.562 10.742 1 55.25 173 ARG B CA 1
ATOM 2626 C C . ARG B 1 173 ? -8.469 28.172 11.781 1 55.25 173 ARG B C 1
ATOM 2628 O O . ARG B 1 173 ? -9.336 27.344 11.516 1 55.25 173 ARG B O 1
#

Radius of gyration: 20.12 Å; Cα contacts (8 Å, |Δi|>4): 662; chains: 2; bounding box: 53×59×43 Å

Sequence (346 aa):
MTASLHLSLPPPGNPDWTALYAHPARDAGLLHFGAGPALVARRAKLGRPVYLATPYSLRAVDREGRWSADMSAAAMGDAGREIVRLQQVGVTAISPVALSGVAVHATLYPRPMLDPLDAVLWAEWCRPILDTCSAVVVPDIRGWSRSLGIWHEVRAALARQTSVFVYAEGPERMTASLHLSLPPPGNPDWTALYAHPARDAGLLHFGAGPALVARRAKLGRPVYLATPYSLRAVDREGRWSADMSAAAMGDAGREIVRLQQVGVTAISPVALSGVAVHATLYPRPMLDPLDAVLWAEWCRPILDTCSAVVVPDIRGWSRSLGIWHEVRAALARQTSVFVYAEGPER

Secondary structure (DSSP, 8-state):
--------PPPSSS--HHHHHTSTTTTTTSEEET--HHHHHHHSPTTS-EEE----TTTSB-TTS-B-HHHHHHHHHHHHHHHHHHHTTT--EE-HHHHHHHHHHHT-SSS-SS-TT-HHHHHHHHHHHHHHSSEEEE---TTGGG-HHHHHHHHHHHHTT-EEEE-SSS---/--------PPPSSS--HHHHHTSTTTTTTSEEET--HHHHHHHSPTTS-EEE----TTTSB-TTS-B-HHHHHHHHHHHHHHHHHHHTTT--EE-HHHHHHHHHHHT-SSS-SS-TT-HHHHHHHHHHHHHHSSEEEE---TTGGG-HHHHHHHHHHHHTT-EEEE-SSSS--

pLDDT: mean 93.56, std 10.86, range [27.72, 99.0]

Solvent-accessible surface area (backbone atoms only — not comparable to full-atom values): 18809 Å² total; per-residue (Å²): 129,80,73,76,73,81,70,86,69,81,70,85,68,70,68,56,50,62,61,55,69,71,30,67,47,41,79,72,66,31,39,37,60,50,35,48,53,66,53,46,46,70,68,44,54,82,77,43,26,28,28,40,45,68,46,44,69,82,52,18,31,47,97,85,67,43,78,31,72,67,37,36,51,51,34,25,28,55,48,10,44,49,40,48,54,27,44,76,52,74,34,37,59,47,38,59,56,28,44,51,46,37,20,33,62,45,32,32,77,94,52,51,81,51,68,89,73,43,63,68,60,51,52,61,52,40,41,25,52,55,71,59,28,49,26,39,38,30,59,76,48,88,58,38,78,74,27,62,66,46,43,52,52,51,52,53,32,51,72,69,69,28,33,34,37,29,32,40,72,59,57,85,127,129,80,71,77,72,83,70,87,68,80,71,84,70,70,68,55,50,62,60,55,68,72,30,68,48,40,79,72,67,31,41,37,61,51,33,48,52,65,53,46,48,72,68,45,55,83,75,42,24,30,26,40,43,68,48,45,69,82,54,17,31,47,97,85,66,44,79,30,73,67,37,37,50,51,35,24,28,56,47,10,43,50,39,47,54,27,43,76,52,74,34,38,59,47,39,60,56,27,44,51,45,36,20,33,63,46,32,32,77,94,52,51,79,50,68,89,72,41,61,66,61,52,53,62,51,42,42,24,49,56,72,58,28,48,26,39,38,31,60,75,48,89,57,40,79,73,27,61,69,45,43,50,51,52,52,53,32,51,73,68,70,28,34,34,36,29,31,41,72,58,55,85,127